Protein AF-A0A397HWD9-F1 (afdb_monomer)

InterPro domains:
  IPR007568 RTA-like protein [PTHR31465] (5-142)

Mean predicted aligned error: 12.7 Å

Sequence (260 aa):
MILTAQVPGSLYVYVPNKAAPIFFTIAFAASAIGHIWQCLRYKCIRMIGLHPFCAVLFTVGYAMQAYGAYGHYMYDSQNLLVYILSQVFIYICPPLLELANYHVLGRIFYYVPNLAPLPPGKVSAIFGSLMALVEALNAPGHAKHKHGIDLDPLHLPPGGTRGQHWYFYVFEASLMLLNSLLWNVFNPGRYLPRNHTVYLAADGTTEIEEEQVRDDQPVFVKAVYAAVNILTFGLCGLFARQKDEESHPLTQRNKYFRQT

Nearest PDB structures (foldseek):
  6pw5-assembly1_D  TM=3.951E-01  e=1.207E+00  Chlamydomonas reinhardtii
  4xto-assembly1_D  TM=2.418E-01  e=5.300E-01  Dokdonia eikasta

Secondary structure (DSSP, 8-state):
-------TTBSSSS---SHHHHHHHHHHHHHHHHHHHHHHHTT-HHHHTHHHHHHHHHHHHHHHHHHHHTT--B--HHHHHHHHHHHHHHHTHHHHHHHHHHHHHHHHHHH-GGG-SS-HHHHHHHHHHHHHHHHHHHGGGGT---S-----TT---TT--TT-HHHHHHHHHHHHHHHHHHHHHS-GGGTS-SSSSEEE-TTSS-EEE---------HHHHHHHHHHHHHTTTHHHHHHHHHHHHT-HHHHHHHHHT--

Radius of gyration: 23.77 Å; Cα contacts (8 Å, |Δi|>4): 231; chains: 1; bounding box: 65×48×65 Å

Solvent-accessible surface area (backbone atoms only — not comparable to full-atom values): 14762 Å² total; per-residue (Å²): 137,84,81,86,61,69,55,88,62,40,74,49,86,52,83,64,69,53,62,62,28,48,53,49,18,54,52,27,42,55,46,18,54,49,34,48,51,48,26,63,76,56,68,28,40,60,70,52,39,51,51,31,50,35,24,45,36,39,18,52,11,24,45,38,45,26,51,32,43,72,80,40,38,48,73,42,78,67,36,48,50,42,50,52,50,16,50,51,33,46,66,55,28,60,64,50,45,52,47,37,51,33,49,46,49,21,52,51,24,51,32,39,55,88,76,36,92,59,64,30,61,48,42,42,56,55,54,47,49,50,49,54,47,52,52,60,67,59,54,61,79,78,68,80,81,82,71,95,75,95,75,76,100,80,82,73,74,96,74,74,82,83,81,60,69,66,58,54,58,53,49,52,51,47,54,52,46,50,55,53,47,48,48,59,72,61,44,59,59,79,78,50,74,90,55,92,47,49,28,47,40,94,83,74,74,49,76,46,72,56,82,78,75,86,76,85,72,56,69,66,59,54,49,52,52,49,50,51,16,60,75,49,46,43,56,57,53,42,64,63,45,32,63,58,49,76,74,28,70,64,58,54,49,52,54,56,66,73,74,112

pLDDT: mean 72.69, std 16.24, range [30.41, 95.94]

Organism: Aspergillus thermomutatus (NCBI:txid41047)

Foldseek 3Di:
DDPQDQDPQFPDRGQQDLPLLVVLLVLLVVLLVLQVVCCVVLVVCLQQVLLSVLSVLSNQLSVLSNVCNPPLGGDDPVSVVSPVSSCVSLVVNVLSLVLSVQSLVLLVCLQEVVPRPDNSLCRSVVVSVVVVVVVVVVPCVVVPPPDDDDDDPPDDDPDPCPPCVVVVVSVVSVVSSVSSVVCSVVPCSVPGDPDSQWHADPVNPDIDGHDDDDDPDDPVVVVVQVVVCVVVSNVVVSNVCSVVSCVDVVVVVVVVVVVD

Structure (mmCIF, N/CA/C/O backbone):
data_AF-A0A397HWD9-F1
#
_entry.id   AF-A0A397HWD9-F1
#
loop_
_atom_site.group_PDB
_atom_site.id
_atom_site.type_symbol
_atom_site.label_atom_id
_atom_site.label_alt_id
_atom_site.label_comp_id
_atom_site.label_asym_id
_atom_site.label_entity_id
_atom_site.label_seq_id
_atom_site.pdbx_PDB_ins_code
_atom_site.Cartn_x
_atom_site.Cartn_y
_atom_site.Cartn_z
_atom_site.occupancy
_atom_site.B_iso_or_equiv
_atom_site.auth_seq_id
_atom_site.auth_comp_id
_atom_site.auth_asym_id
_atom_site.auth_atom_id
_atom_site.pdbx_PDB_model_num
ATOM 1 N N . MET A 1 1 ? 11.239 -18.739 -30.943 1.00 30.41 1 MET A N 1
ATOM 2 C CA . MET A 1 1 ? 12.646 -18.533 -30.541 1.00 30.41 1 MET A CA 1
ATOM 3 C C . MET A 1 1 ? 12.774 -17.098 -30.035 1.00 30.41 1 MET A C 1
ATOM 5 O O . MET A 1 1 ? 13.019 -16.201 -30.824 1.00 30.41 1 MET A O 1
ATOM 9 N N . ILE A 1 2 ? 12.466 -16.850 -28.757 1.00 36.38 2 ILE A N 1
ATOM 10 C CA . ILE A 1 2 ? 12.598 -15.514 -28.153 1.00 36.38 2 ILE A CA 1
ATOM 11 C C . ILE A 1 2 ? 14.001 -15.471 -27.552 1.00 36.38 2 ILE A C 1
ATOM 13 O O . ILE A 1 2 ? 14.237 -16.055 -26.498 1.00 36.38 2 ILE A O 1
ATOM 17 N N . LEU A 1 3 ? 14.947 -14.867 -28.271 1.00 41.41 3 LEU A N 1
ATOM 18 C CA . LEU A 1 3 ? 16.287 -14.609 -27.754 1.00 41.41 3 LEU A CA 1
ATOM 19 C C . LEU A 1 3 ? 16.176 -13.608 -26.597 1.00 41.41 3 LEU A C 1
ATOM 21 O O . LEU A 1 3 ? 16.036 -12.407 -26.811 1.00 41.41 3 LEU A O 1
ATOM 25 N N . THR A 1 4 ? 16.262 -14.101 -25.364 1.00 47.28 4 THR A N 1
ATOM 26 C CA . THR A 1 4 ? 16.585 -13.307 -24.173 1.00 47.28 4 THR A CA 1
ATOM 27 C C . THR A 1 4 ? 18.071 -12.945 -24.215 1.00 47.28 4 THR A C 1
ATOM 29 O O . THR A 1 4 ? 18.866 -13.428 -23.411 1.00 47.28 4 THR A O 1
ATOM 32 N N . ALA A 1 5 ? 18.475 -12.171 -25.220 1.00 51.12 5 ALA A N 1
ATOM 33 C CA . ALA A 1 5 ? 19.819 -11.624 -25.284 1.00 51.12 5 ALA A CA 1
ATOM 34 C C . ALA A 1 5 ? 19.875 -10.400 -24.364 1.00 51.12 5 ALA A C 1
ATOM 36 O O . ALA A 1 5 ? 19.092 -9.462 -24.520 1.00 51.12 5 ALA A O 1
ATOM 37 N N . GLN A 1 6 ? 20.785 -10.429 -23.391 1.00 55.84 6 GLN A N 1
ATOM 38 C CA . GLN A 1 6 ? 21.173 -9.247 -22.630 1.00 55.84 6 GLN A CA 1
ATOM 39 C C . GLN A 1 6 ? 21.590 -8.163 -23.628 1.00 55.84 6 GLN A C 1
ATOM 41 O O . GLN A 1 6 ? 22.463 -8.409 -24.459 1.00 55.84 6 GLN A O 1
ATOM 46 N N . VAL A 1 7 ? 20.965 -6.986 -23.570 1.00 60.47 7 VAL A N 1
ATOM 47 C CA . VAL A 1 7 ? 21.348 -5.863 -24.431 1.00 60.47 7 VAL A CA 1
ATOM 48 C C . VAL A 1 7 ? 22.468 -5.094 -23.723 1.00 60.47 7 VAL A C 1
ATOM 50 O O . VAL A 1 7 ? 22.218 -4.538 -22.649 1.00 60.47 7 VAL A O 1
ATOM 53 N N . PRO A 1 8 ? 23.705 -5.077 -24.258 1.00 57.97 8 PRO A N 1
ATOM 54 C CA . PRO A 1 8 ? 24.806 -4.345 -23.640 1.00 57.97 8 PRO A CA 1
ATOM 55 C C . PRO A 1 8 ? 24.440 -2.864 -23.487 1.00 57.97 8 PRO A C 1
ATOM 57 O O . PRO A 1 8 ? 23.973 -2.243 -24.437 1.00 57.97 8 PRO A O 1
ATOM 60 N N . GLY A 1 9 ? 24.623 -2.307 -22.287 1.00 61.81 9 GLY A N 1
ATOM 61 C CA . GLY A 1 9 ? 24.273 -0.914 -21.987 1.00 61.81 9 GLY A CA 1
ATOM 62 C C . GLY A 1 9 ? 22.811 -0.670 -21.596 1.00 61.81 9 GLY A C 1
ATOM 63 O O . GLY A 1 9 ? 22.441 0.486 -21.407 1.00 61.81 9 GLY A O 1
ATOM 64 N N . SER A 1 10 ? 21.979 -1.707 -21.438 1.00 64.94 10 SER A N 1
ATOM 65 C CA . SER A 1 10 ? 20.632 -1.538 -20.881 1.00 64.94 10 SER A CA 1
ATOM 66 C C . SER A 1 10 ? 20.629 -1.478 -19.349 1.00 64.94 10 SER A C 1
ATOM 68 O O . SER A 1 10 ? 21.342 -2.225 -18.685 1.00 64.94 10 SER A O 1
ATOM 70 N N . LEU A 1 11 ? 19.773 -0.617 -18.793 1.00 66.62 11 LEU A N 1
ATOM 71 C CA . LEU A 1 11 ? 19.444 -0.557 -17.364 1.00 66.62 11 LEU A CA 1
ATOM 72 C C . LEU A 1 11 ? 18.679 -1.799 -16.881 1.00 66.62 11 LEU A C 1
ATOM 74 O O . LEU A 1 11 ? 18.716 -2.125 -15.697 1.00 66.62 11 LEU A O 1
ATOM 78 N N . TYR A 1 12 ? 17.989 -2.494 -17.787 1.00 64.25 12 TYR A N 1
ATOM 79 C CA . TYR A 1 12 ? 17.231 -3.697 -17.477 1.00 64.25 12 TYR A CA 1
ATOM 80 C C . TYR A 1 12 ? 18.045 -4.939 -17.844 1.00 64.25 12 TYR A C 1
ATOM 82 O O . TYR A 1 12 ? 18.590 -5.051 -18.939 1.00 64.25 12 TYR A O 1
ATOM 90 N N . VAL A 1 13 ? 18.075 -5.913 -16.933 1.00 59.94 13 VAL A N 1
ATOM 91 C CA . VAL A 1 13 ? 18.756 -7.209 -17.127 1.00 59.94 13 VAL A CA 1
ATOM 92 C C . VAL A 1 13 ? 18.092 -8.044 -18.242 1.00 59.94 13 VAL A C 1
ATOM 94 O O . VAL A 1 13 ? 18.677 -8.980 -18.773 1.00 59.94 13 VAL A O 1
ATOM 97 N N . TYR A 1 14 ? 16.864 -7.703 -18.635 1.00 62.44 14 TYR A N 1
ATOM 98 C CA . TYR A 1 14 ? 16.083 -8.387 -19.663 1.00 62.44 14 TYR A CA 1
ATOM 99 C C . TYR A 1 14 ? 15.314 -7.377 -20.520 1.00 62.44 14 TYR A C 1
ATOM 101 O O . TYR A 1 14 ? 15.123 -6.232 -20.116 1.00 62.44 14 TYR A O 1
ATOM 109 N N . VAL A 1 15 ? 14.839 -7.810 -21.695 1.00 62.34 15 VAL A N 1
ATOM 110 C CA . VAL A 1 15 ? 14.013 -6.975 -22.583 1.00 62.34 15 VAL A CA 1
ATOM 111 C C . VAL A 1 15 ? 12.751 -6.527 -21.829 1.00 62.34 15 VAL A C 1
ATOM 113 O O . VAL A 1 15 ? 11.932 -7.384 -21.481 1.00 62.34 15 VAL A O 1
ATOM 116 N N . PRO A 1 16 ? 12.565 -5.220 -21.567 1.00 67.44 16 PRO A N 1
ATOM 117 C CA . PRO A 1 16 ? 11.454 -4.736 -20.755 1.00 67.44 16 PRO A CA 1
ATOM 118 C C . PRO A 1 16 ? 10.095 -5.109 -21.357 1.00 67.44 16 PRO A C 1
ATOM 120 O O . PRO A 1 16 ? 9.830 -4.855 -22.536 1.00 67.44 16 PRO A O 1
ATOM 123 N N . ASN A 1 17 ? 9.202 -5.676 -20.541 1.00 75.00 17 ASN A N 1
ATOM 124 C CA . ASN A 1 17 ? 7.812 -5.889 -20.938 1.00 75.00 17 ASN A CA 1
ATOM 125 C C . ASN A 1 17 ? 7.088 -4.536 -20.951 1.00 75.00 17 ASN A C 1
ATOM 127 O O . ASN A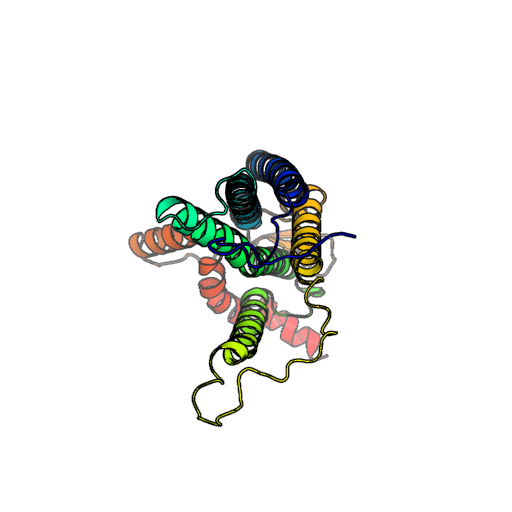 1 17 ? 6.952 -3.892 -19.916 1.00 75.00 17 ASN A O 1
ATOM 131 N N . LYS A 1 18 ? 6.606 -4.121 -22.124 1.00 80.31 18 LYS A N 1
ATOM 132 C CA . LYS A 1 18 ? 5.908 -2.840 -22.308 1.00 80.31 18 LYS A CA 1
ATOM 133 C C . LYS A 1 18 ? 4.457 -2.867 -21.813 1.00 80.31 18 LYS A C 1
ATOM 135 O O . LYS A 1 18 ? 3.944 -1.844 -21.380 1.00 80.31 18 LYS A O 1
ATOM 140 N N . ALA A 1 19 ? 3.797 -4.024 -21.869 1.00 85.12 19 ALA A N 1
ATOM 141 C CA . ALA A 1 19 ? 2.364 -4.154 -21.606 1.00 85.12 19 ALA A CA 1
ATOM 142 C C . ALA A 1 19 ? 2.033 -4.225 -20.107 1.00 85.12 19 ALA A C 1
ATOM 144 O O . ALA A 1 19 ? 1.095 -3.572 -19.654 1.00 85.12 19 ALA A O 1
ATOM 145 N N . ALA A 1 20 ? 2.813 -4.987 -19.334 1.00 85.50 20 ALA A N 1
ATOM 146 C CA . ALA A 1 20 ? 2.580 -5.169 -17.899 1.00 85.50 20 ALA A CA 1
ATOM 147 C C . ALA A 1 20 ? 2.546 -3.844 -17.101 1.00 85.50 20 ALA A C 1
ATOM 149 O O . ALA A 1 20 ? 1.548 -3.604 -16.418 1.00 85.50 20 ALA A O 1
ATOM 150 N N . PRO A 1 21 ? 3.550 -2.945 -17.195 1.00 86.88 21 PRO A N 1
ATOM 151 C CA . PRO A 1 21 ? 3.529 -1.697 -16.437 1.00 86.88 21 PRO A CA 1
ATOM 152 C C . PRO A 1 21 ? 2.395 -0.762 -16.877 1.00 86.88 21 PRO A C 1
ATOM 154 O O . PRO A 1 21 ? 1.817 -0.093 -16.027 1.00 86.88 21 PRO A O 1
ATOM 157 N N . ILE A 1 22 ? 1.992 -0.752 -18.156 1.00 89.94 22 ILE A N 1
ATOM 158 C CA . ILE A 1 22 ? 0.825 0.030 -18.604 1.00 89.94 22 ILE A CA 1
ATOM 159 C C . ILE A 1 22 ? -0.451 -0.469 -17.929 1.00 89.94 22 ILE A C 1
ATOM 161 O O . ILE A 1 22 ? -1.216 0.331 -17.389 1.00 89.94 22 ILE A O 1
ATOM 165 N N . PHE A 1 23 ? -0.673 -1.785 -17.944 1.00 93.81 23 PHE A N 1
ATOM 166 C CA . PHE A 1 23 ? -1.850 -2.385 -17.324 1.00 93.81 23 PHE A CA 1
ATOM 167 C C . PHE A 1 23 ? -1.941 -2.019 -15.837 1.00 93.81 23 PHE A C 1
ATOM 169 O O . PHE A 1 23 ? -2.968 -1.500 -15.395 1.00 93.81 23 PHE A O 1
ATOM 176 N N . PHE A 1 24 ? -0.853 -2.212 -15.082 1.00 92.56 24 PHE A N 1
ATOM 177 C CA . PHE A 1 24 ? -0.827 -1.877 -13.657 1.00 92.56 24 PHE A CA 1
ATOM 178 C C . PHE A 1 24 ? -0.960 -0.376 -13.403 1.00 92.56 24 PHE A C 1
ATOM 180 O O . PHE A 1 24 ? -1.669 0.007 -12.478 1.00 92.56 24 PHE A O 1
ATOM 187 N N . THR A 1 25 ? -0.377 0.477 -14.249 1.00 93.81 25 THR A N 1
ATOM 188 C CA . THR A 1 25 ? -0.550 1.936 -14.148 1.00 93.81 25 THR A CA 1
ATOM 189 C C . THR A 1 25 ? -2.026 2.317 -14.214 1.00 93.81 25 THR A C 1
ATOM 191 O O . THR A 1 25 ? -2.516 3.030 -13.344 1.00 93.81 25 THR A O 1
ATOM 194 N N . ILE A 1 26 ? -2.755 1.820 -15.218 1.00 95.88 26 ILE A N 1
ATOM 195 C CA . ILE A 1 26 ? -4.179 2.137 -15.401 1.00 95.88 26 ILE A CA 1
ATOM 196 C C . ILE A 1 26 ? -5.007 1.568 -14.242 1.00 95.88 26 ILE A C 1
ATOM 198 O O . ILE A 1 26 ? -5.875 2.257 -13.705 1.00 95.88 26 ILE A O 1
ATOM 202 N N . ALA A 1 27 ? -4.726 0.330 -13.831 1.00 95.12 27 ALA A N 1
ATOM 203 C CA . ALA A 1 27 ? -5.454 -0.331 -12.754 1.00 95.12 27 ALA A CA 1
ATOM 204 C C . ALA A 1 27 ? -5.264 0.375 -11.398 1.00 95.12 27 ALA A C 1
ATOM 206 O O . ALA A 1 27 ? -6.247 0.651 -10.703 1.00 95.12 27 ALA A O 1
ATOM 207 N N . PHE A 1 28 ? -4.027 0.733 -11.036 1.00 94.44 28 PHE A N 1
ATOM 208 C CA . PHE A 1 28 ? -3.750 1.485 -9.811 1.00 94.44 28 PHE A CA 1
ATOM 209 C C . PHE A 1 28 ? -4.260 2.926 -9.887 1.00 94.44 28 PHE A C 1
ATOM 211 O O . PHE A 1 28 ? -4.764 3.414 -8.879 1.00 94.44 28 PHE A O 1
ATOM 218 N N . ALA A 1 29 ? -4.242 3.572 -11.059 1.00 95.94 29 ALA A N 1
ATOM 219 C CA . ALA A 1 29 ? -4.825 4.902 -11.237 1.00 95.94 29 ALA A CA 1
ATOM 220 C C . ALA A 1 29 ? -6.339 4.888 -10.986 1.00 95.94 29 ALA A C 1
ATOM 222 O O . ALA A 1 29 ? -6.859 5.717 -10.238 1.00 95.94 29 ALA A O 1
ATOM 223 N N . ALA A 1 30 ? -7.049 3.912 -11.563 1.00 95.31 30 ALA A N 1
ATOM 224 C CA . ALA A 1 30 ? -8.479 3.734 -11.332 1.00 95.31 30 ALA A CA 1
ATOM 225 C C . ALA A 1 30 ? -8.776 3.457 -9.848 1.00 95.31 30 ALA A C 1
ATOM 227 O O . ALA A 1 30 ? -9.688 4.059 -9.274 1.00 95.31 30 ALA A O 1
ATOM 228 N N . SER A 1 31 ? -7.971 2.603 -9.204 1.00 94.06 31 SER A N 1
ATOM 229 C CA . SER A 1 31 ? -8.090 2.334 -7.767 1.00 94.06 31 SER A CA 1
ATOM 230 C C . SER A 1 31 ? -7.821 3.584 -6.920 1.00 94.06 31 SER A C 1
ATOM 232 O O . SER A 1 31 ? -8.577 3.870 -5.993 1.00 94.06 31 SER A O 1
ATOM 234 N N . ALA A 1 32 ? -6.802 4.380 -7.262 1.00 93.25 32 ALA A N 1
ATOM 235 C CA . ALA A 1 32 ? -6.458 5.617 -6.564 1.00 93.25 32 ALA A CA 1
ATOM 236 C C . ALA A 1 32 ? -7.600 6.635 -6.633 1.00 93.25 32 ALA A C 1
ATOM 238 O O . ALA A 1 32 ? -7.988 7.187 -5.604 1.00 93.25 32 ALA A O 1
ATOM 239 N N . ILE A 1 33 ? -8.187 6.839 -7.817 1.00 94.25 33 ILE A N 1
ATOM 240 C CA . ILE A 1 33 ? -9.344 7.728 -7.992 1.00 94.25 33 ILE A CA 1
ATOM 241 C C . ILE A 1 33 ? -10.521 7.241 -7.139 1.00 94.25 33 ILE A C 1
ATOM 243 O O . ILE A 1 33 ? -11.127 8.044 -6.426 1.00 94.25 33 ILE A O 1
ATOM 247 N N . GLY A 1 34 ? -10.811 5.936 -7.169 1.00 91.94 34 GLY A N 1
ATOM 248 C CA . GLY A 1 34 ? -11.857 5.323 -6.348 1.00 91.94 34 GLY A CA 1
ATOM 249 C C . GLY A 1 34 ? -11.641 5.577 -4.857 1.00 91.94 34 GLY A C 1
ATOM 250 O O . GLY A 1 34 ? -12.508 6.155 -4.202 1.00 91.94 34 GLY A O 1
ATOM 251 N N . HIS A 1 35 ? -10.454 5.253 -4.340 1.00 90.81 35 HIS A N 1
ATOM 252 C CA . HIS A 1 35 ? -10.093 5.472 -2.937 1.00 90.81 35 HIS A CA 1
ATOM 253 C C . HIS A 1 35 ? -10.147 6.940 -2.530 1.00 90.81 35 HIS A C 1
ATOM 255 O O . HIS A 1 35 ? -10.693 7.253 -1.474 1.00 90.81 35 HIS A O 1
ATOM 261 N N . ILE A 1 36 ? -9.620 7.855 -3.348 1.00 90.56 36 ILE A N 1
ATOM 262 C CA . ILE A 1 36 ? -9.657 9.296 -3.061 1.00 90.56 36 ILE A CA 1
ATOM 263 C C . ILE A 1 36 ? -11.109 9.770 -2.992 1.00 90.56 36 ILE A C 1
ATOM 265 O O . ILE A 1 36 ? -11.506 10.394 -2.006 1.00 90.56 36 ILE A O 1
ATOM 269 N N . TRP A 1 37 ? -11.925 9.432 -3.993 1.00 91.19 37 TRP A N 1
ATOM 270 C CA . TRP A 1 37 ? -13.338 9.805 -4.012 1.00 91.19 37 TRP A CA 1
ATOM 271 C C . TRP A 1 37 ? -14.080 9.264 -2.787 1.00 91.19 37 TRP A C 1
ATOM 273 O O . TRP A 1 37 ? -14.801 10.002 -2.113 1.00 91.19 37 TRP A O 1
ATOM 283 N N . GLN A 1 38 ? -13.847 8.002 -2.443 1.00 88.06 38 GLN A N 1
ATOM 284 C CA . GLN A 1 38 ? -14.424 7.366 -1.270 1.00 88.06 38 GLN A CA 1
ATOM 285 C C . GLN A 1 38 ? -13.973 8.013 0.046 1.00 88.06 38 GLN A C 1
ATOM 287 O O . GLN A 1 38 ? -14.805 8.293 0.912 1.00 88.06 38 GLN A O 1
ATOM 292 N N . CYS A 1 39 ? -12.682 8.312 0.188 1.00 86.38 39 CYS A N 1
ATOM 293 C CA . CYS A 1 39 ? -12.133 9.002 1.355 1.00 86.38 39 CYS A CA 1
ATOM 294 C C . CYS A 1 39 ? -12.802 10.357 1.578 1.00 86.38 39 CYS A C 1
ATOM 296 O O . CYS A 1 39 ? -13.104 10.723 2.719 1.00 86.38 39 CYS A O 1
ATOM 298 N N . LEU A 1 40 ? -13.045 11.091 0.491 1.00 87.19 40 LEU A N 1
ATOM 299 C CA . LEU A 1 40 ? -13.717 12.385 0.521 1.00 87.19 40 LEU A CA 1
ATOM 300 C C . LEU A 1 40 ? -15.216 12.230 0.817 1.00 87.19 40 LEU A C 1
ATOM 302 O O . LEU A 1 40 ? -15.749 12.934 1.677 1.00 87.19 40 LEU A O 1
ATOM 306 N N . ARG A 1 41 ? -15.892 11.270 0.172 1.00 86.62 41 ARG A N 1
ATOM 307 C CA . ARG A 1 41 ? -17.340 11.038 0.310 1.00 86.62 41 ARG A CA 1
ATOM 308 C C . ARG A 1 41 ? -17.743 10.560 1.704 1.00 86.62 41 ARG A C 1
ATOM 310 O O . ARG A 1 41 ? -18.767 11.020 2.217 1.00 86.62 41 ARG A O 1
ATOM 317 N N . TYR A 1 42 ? -16.958 9.658 2.294 1.00 81.88 42 TYR A N 1
ATOM 318 C CA . TYR A 1 42 ? -17.185 9.082 3.627 1.00 81.88 42 TYR A CA 1
ATOM 319 C C . TYR A 1 42 ? -16.398 9.803 4.735 1.00 81.88 42 TYR A C 1
ATOM 321 O O . TYR A 1 42 ? -16.512 9.453 5.906 1.00 81.88 42 TYR A O 1
ATOM 329 N N . LYS A 1 43 ? -15.609 10.835 4.392 1.00 81.94 43 LYS A N 1
ATOM 330 C CA . LYS A 1 43 ? -14.777 11.620 5.326 1.00 81.94 43 LYS A CA 1
ATOM 331 C C . LYS A 1 43 ? -13.847 10.750 6.197 1.00 81.94 43 LYS A C 1
ATOM 333 O O . LYS A 1 43 ? -13.521 11.120 7.333 1.00 81.94 43 LYS A O 1
ATOM 338 N N . CYS A 1 44 ? -13.398 9.619 5.650 1.00 78.31 44 CYS A N 1
ATOM 339 C CA . CYS A 1 44 ? -12.586 8.597 6.317 1.00 78.31 44 CYS A CA 1
ATOM 340 C C . CYS A 1 44 ? -11.077 8.708 6.014 1.00 78.31 44 CYS A C 1
ATOM 342 O O . CYS A 1 44 ? -10.324 7.782 6.305 1.00 78.31 44 CYS A O 1
ATOM 344 N N . ILE A 1 45 ? -10.613 9.858 5.502 1.00 76.56 45 ILE A N 1
ATOM 345 C CA . ILE A 1 45 ? -9.208 10.097 5.114 1.00 76.56 45 ILE A CA 1
ATOM 346 C C . ILE A 1 45 ? -8.192 9.815 6.233 1.00 76.56 45 ILE A C 1
ATOM 348 O O . ILE A 1 45 ? -7.087 9.372 5.957 1.00 76.56 45 ILE A O 1
ATOM 352 N N . ARG A 1 46 ? -8.562 10.018 7.505 1.00 73.12 46 ARG A N 1
ATOM 353 C CA . ARG A 1 46 ? -7.680 9.704 8.643 1.00 73.12 46 ARG A CA 1
ATOM 354 C C . ARG A 1 46 ? -7.521 8.208 8.904 1.00 73.12 46 ARG A C 1
ATOM 356 O O . ARG A 1 46 ? -6.537 7.834 9.511 1.00 73.12 46 ARG A O 1
ATOM 363 N N . MET A 1 47 ? -8.492 7.389 8.506 1.00 73.69 47 MET A N 1
ATOM 364 C CA . MET A 1 47 ? -8.482 5.949 8.768 1.00 73.69 47 MET A CA 1
ATOM 365 C C . MET A 1 47 ? -7.934 5.167 7.578 1.00 73.69 47 MET A C 1
ATOM 367 O O . MET A 1 47 ? -7.185 4.220 7.761 1.00 73.69 47 MET A O 1
ATOM 371 N N . ILE A 1 48 ? -8.311 5.549 6.356 1.00 84.75 48 ILE A N 1
ATOM 372 C CA . ILE A 1 48 ? -7.962 4.785 5.153 1.00 84.75 48 ILE A CA 1
ATOM 373 C C . ILE A 1 48 ? -7.027 5.549 4.210 1.00 84.75 48 ILE A C 1
ATOM 375 O O . ILE A 1 48 ? -6.673 5.023 3.165 1.00 84.75 48 ILE A O 1
ATOM 379 N N . GLY A 1 49 ? -6.587 6.765 4.563 1.00 83.44 49 GLY A N 1
ATOM 380 C CA . GLY A 1 49 ? -5.810 7.649 3.681 1.00 83.44 49 GLY A CA 1
ATOM 381 C C . GLY A 1 49 ? -4.449 7.111 3.232 1.00 83.44 49 GLY A C 1
ATOM 382 O O . GLY A 1 49 ? -3.940 7.551 2.203 1.00 83.44 49 GLY A O 1
ATOM 383 N N . LEU A 1 50 ? -3.895 6.113 3.925 1.00 86.56 50 LEU A N 1
ATOM 384 C CA . LEU A 1 50 ? -2.664 5.447 3.499 1.00 86.56 50 LEU A CA 1
ATOM 385 C C . LEU A 1 50 ? -2.874 4.575 2.242 1.00 86.56 50 LEU A C 1
ATOM 387 O O . LEU A 1 50 ? -1.963 4.451 1.427 1.00 86.56 50 LEU A O 1
ATOM 391 N N . HIS A 1 51 ? -4.084 4.047 2.018 1.00 89.88 51 HIS A N 1
ATOM 392 C CA . HIS A 1 51 ? -4.422 3.266 0.820 1.00 89.88 51 HIS A CA 1
ATOM 393 C C . HIS A 1 51 ? -4.394 4.087 -0.484 1.00 89.88 51 HIS A C 1
ATOM 395 O O . HIS A 1 51 ? -3.695 3.665 -1.410 1.00 89.88 51 HIS A O 1
ATOM 401 N N . PRO A 1 52 ? -5.079 5.249 -0.610 1.00 90.88 52 PRO A N 1
ATOM 402 C CA . PRO A 1 52 ? -4.953 6.090 -1.796 1.00 90.88 52 PRO A CA 1
ATOM 403 C C . PRO A 1 52 ? -3.533 6.626 -1.969 1.00 90.88 52 PRO A C 1
ATOM 405 O O . PRO A 1 52 ? -3.087 6.748 -3.104 1.00 90.88 52 PRO A O 1
ATOM 408 N N . PHE A 1 53 ? -2.802 6.897 -0.882 1.00 90.81 53 PHE A N 1
ATOM 409 C CA . PHE A 1 53 ? -1.396 7.291 -0.972 1.00 90.81 53 PHE A CA 1
ATOM 410 C C . PHE A 1 53 ? -0.543 6.200 -1.643 1.00 90.81 53 PHE A C 1
ATOM 412 O O . PHE A 1 53 ? 0.147 6.481 -2.622 1.00 90.81 53 PHE A O 1
ATOM 419 N N . CYS A 1 54 ? -0.664 4.943 -1.201 1.00 91.62 54 CYS A N 1
ATOM 420 C CA . CYS A 1 54 ? 0.021 3.811 -1.836 1.00 91.62 54 CYS A CA 1
ATOM 421 C C . CYS A 1 54 ? -0.426 3.602 -3.290 1.00 91.62 54 CYS A C 1
ATOM 423 O O . CYS A 1 54 ? 0.403 3.359 -4.162 1.00 91.62 54 CYS A O 1
ATOM 425 N N . ALA A 1 55 ? -1.724 3.730 -3.585 1.00 93.19 55 ALA A N 1
ATOM 426 C CA . ALA A 1 55 ? -2.235 3.583 -4.949 1.00 93.19 55 ALA A CA 1
ATOM 427 C C . ALA A 1 55 ? -1.673 4.658 -5.902 1.00 93.19 55 ALA A C 1
ATOM 429 O O . ALA A 1 55 ? -1.351 4.355 -7.054 1.00 93.19 55 ALA A O 1
ATOM 430 N N . VAL A 1 56 ? -1.493 5.897 -5.426 1.00 94.94 56 VAL A N 1
ATOM 431 C CA . VAL A 1 56 ? -0.830 6.967 -6.190 1.00 94.94 56 VAL A CA 1
ATOM 432 C C . VAL A 1 56 ? 0.647 6.644 -6.416 1.00 94.94 56 VAL A C 1
ATOM 434 O O . VAL A 1 56 ? 1.111 6.748 -7.550 1.00 94.94 56 VAL A O 1
ATOM 437 N N . LEU A 1 57 ? 1.376 6.204 -5.385 1.00 94.19 57 LEU A N 1
ATOM 438 C CA . LEU A 1 57 ? 2.785 5.820 -5.527 1.00 94.19 57 LEU A CA 1
ATOM 439 C C . LEU A 1 57 ? 2.974 4.663 -6.517 1.00 94.19 57 LEU A C 1
ATOM 441 O O . LEU A 1 57 ? 3.827 4.765 -7.397 1.00 94.19 57 LEU A O 1
ATOM 445 N N . PHE A 1 58 ? 2.140 3.620 -6.455 1.00 94.00 58 PHE A N 1
ATOM 446 C CA . PHE A 1 58 ? 2.155 2.545 -7.451 1.00 94.00 58 PHE A CA 1
ATOM 447 C C . PHE A 1 58 ? 1.861 3.063 -8.860 1.00 94.00 58 PHE A C 1
ATOM 449 O O . PHE A 1 58 ? 2.546 2.681 -9.806 1.00 94.00 58 PHE A O 1
ATOM 456 N N . THR A 1 59 ? 0.883 3.961 -9.013 1.00 95.50 59 THR A N 1
ATOM 457 C CA . THR A 1 59 ? 0.560 4.566 -10.314 1.00 95.50 59 THR A CA 1
ATOM 458 C C . THR A 1 59 ? 1.769 5.299 -10.895 1.00 95.50 59 THR A C 1
ATOM 460 O O . THR A 1 59 ? 2.122 5.080 -12.051 1.00 95.50 59 THR A O 1
ATOM 463 N N . VAL A 1 60 ? 2.433 6.137 -10.093 1.00 95.81 60 VAL A N 1
ATOM 464 C CA . VAL A 1 60 ? 3.629 6.881 -10.517 1.00 95.81 60 VAL A CA 1
ATOM 465 C C . VAL A 1 60 ? 4.785 5.924 -10.814 1.00 95.81 60 VAL A C 1
ATOM 467 O O . VAL A 1 60 ? 5.419 6.041 -11.861 1.00 95.81 60 VAL A O 1
ATOM 470 N N . GLY A 1 61 ? 5.027 4.942 -9.945 1.00 93.56 61 GLY A N 1
ATOM 471 C CA . GLY A 1 61 ? 6.080 3.943 -10.117 1.00 93.56 61 GLY A CA 1
ATOM 472 C C . GLY A 1 61 ? 5.932 3.149 -11.416 1.00 93.56 61 GLY A C 1
ATOM 473 O O . GLY A 1 61 ? 6.871 3.097 -12.213 1.00 93.56 61 GLY A O 1
ATOM 474 N N . TYR A 1 62 ? 4.742 2.604 -11.688 1.00 92.12 62 TYR A N 1
ATOM 475 C CA . TYR A 1 62 ? 4.483 1.867 -12.928 1.00 92.12 62 TYR A CA 1
ATOM 476 C C . TYR A 1 62 ? 4.447 2.766 -14.168 1.00 92.12 62 TYR A C 1
ATOM 478 O O . TYR A 1 62 ? 4.888 2.324 -15.230 1.00 92.12 62 TYR A O 1
ATOM 486 N N . ALA A 1 63 ? 4.016 4.028 -14.054 1.00 94.00 63 ALA A N 1
ATOM 487 C CA . ALA A 1 63 ? 4.076 4.979 -15.164 1.00 94.00 63 ALA A CA 1
ATOM 488 C C . ALA A 1 63 ? 5.530 5.277 -15.567 1.00 94.00 63 ALA A C 1
ATOM 490 O O . ALA A 1 63 ? 5.873 5.261 -16.751 1.00 94.00 63 ALA A O 1
ATOM 491 N N . MET A 1 64 ? 6.406 5.484 -14.581 1.00 91.44 64 MET A N 1
ATOM 492 C CA . MET A 1 64 ? 7.842 5.671 -14.802 1.00 91.44 64 MET A CA 1
ATOM 493 C C . MET A 1 64 ? 8.502 4.401 -15.351 1.00 91.44 64 MET A C 1
ATOM 495 O O . MET A 1 64 ? 9.357 4.475 -16.236 1.00 91.44 64 MET A O 1
ATOM 499 N N . GLN A 1 65 ? 8.068 3.227 -14.888 1.00 88.88 65 GLN A N 1
ATOM 500 C CA . GLN A 1 65 ? 8.542 1.951 -15.419 1.00 88.88 65 GLN A CA 1
ATOM 501 C C . GLN A 1 65 ? 8.095 1.728 -16.873 1.00 88.88 65 GLN A C 1
ATOM 503 O O . GLN A 1 65 ? 8.888 1.266 -17.696 1.00 88.88 65 GLN A O 1
ATOM 508 N N . ALA A 1 66 ? 6.862 2.112 -17.220 1.00 89.25 66 ALA A N 1
ATOM 509 C CA . ALA A 1 66 ? 6.388 2.114 -18.599 1.00 89.25 66 ALA A CA 1
ATOM 510 C C . ALA A 1 66 ? 7.243 3.060 -19.454 1.00 89.25 66 ALA A C 1
ATOM 512 O O . ALA A 1 66 ? 7.767 2.628 -20.476 1.00 89.25 66 ALA A O 1
ATOM 513 N N . TYR A 1 67 ? 7.485 4.296 -19.010 1.00 89.06 67 TYR A N 1
ATOM 514 C CA . TYR A 1 67 ? 8.364 5.238 -19.715 1.00 89.06 67 TYR A CA 1
ATOM 515 C C . TYR A 1 67 ? 9.752 4.638 -20.008 1.00 89.06 67 TYR A C 1
ATOM 517 O O . TYR A 1 67 ? 10.206 4.662 -21.153 1.00 89.06 67 TYR A O 1
ATOM 525 N N . GLY A 1 68 ? 10.377 3.995 -19.014 1.00 84.81 68 GLY A N 1
ATOM 526 C CA . GLY A 1 68 ? 11.650 3.285 -19.185 1.00 84.81 68 GLY A CA 1
ATOM 527 C C . GLY A 1 68 ? 11.607 2.186 -20.257 1.00 84.81 68 GLY A C 1
ATOM 528 O O . GLY A 1 68 ? 12.558 2.017 -21.018 1.00 84.81 68 GLY A O 1
ATOM 529 N N . ALA A 1 69 ? 10.489 1.466 -20.375 1.00 83.06 69 ALA A N 1
ATOM 530 C CA . ALA A 1 69 ? 10.312 0.400 -21.363 1.00 83.06 69 ALA A CA 1
ATOM 531 C C . ALA A 1 69 ? 10.113 0.911 -22.811 1.00 83.06 69 ALA A C 1
ATOM 533 O O . ALA A 1 69 ? 10.387 0.177 -23.769 1.00 83.06 69 ALA A O 1
ATOM 534 N N . TYR A 1 70 ? 9.673 2.161 -23.005 1.00 82.38 70 TYR A N 1
ATOM 535 C CA . TYR A 1 70 ? 9.408 2.776 -24.318 1.00 82.38 70 TYR A CA 1
ATOM 536 C C . TYR A 1 70 ? 10.611 3.554 -24.878 1.00 82.38 70 TYR A C 1
ATOM 538 O O . TYR A 1 70 ? 10.487 4.686 -25.325 1.00 82.38 70 TYR A O 1
ATOM 546 N N . GLY A 1 71 ? 11.789 2.926 -24.905 1.00 73.81 71 GLY A N 1
ATOM 547 C CA . GLY A 1 71 ? 12.982 3.502 -25.549 1.00 73.81 71 GLY A CA 1
ATOM 548 C C . GLY A 1 71 ? 13.983 4.162 -24.599 1.00 73.81 71 GLY A C 1
ATOM 549 O O . GLY A 1 71 ? 15.112 4.410 -25.005 1.00 73.81 71 GLY A O 1
ATOM 550 N N . HIS A 1 72 ? 13.625 4.336 -23.326 1.00 78.62 72 HIS A N 1
ATOM 551 C CA . HIS A 1 72 ? 14.470 4.925 -22.277 1.00 78.62 72 HIS A CA 1
ATOM 552 C C . HIS A 1 72 ? 15.152 3.862 -21.397 1.00 78.62 72 HIS A C 1
ATOM 554 O O . HIS A 1 72 ? 15.338 4.041 -20.196 1.00 78.62 72 HIS A O 1
ATOM 560 N N . TYR A 1 73 ? 15.501 2.719 -21.994 1.00 76.19 73 TYR A N 1
ATOM 561 C CA . TYR A 1 73 ? 16.090 1.569 -21.297 1.00 76.19 73 TYR A CA 1
ATOM 562 C C . TYR A 1 73 ? 17.617 1.502 -21.421 1.00 76.19 73 TYR A C 1
ATOM 564 O O . TYR A 1 73 ? 18.224 0.614 -20.823 1.00 76.19 73 TYR A O 1
ATOM 572 N N . MET A 1 74 ? 18.229 2.400 -22.201 1.00 76.25 74 MET A N 1
ATOM 573 C CA . MET A 1 74 ? 19.683 2.528 -22.331 1.00 76.25 74 MET A CA 1
ATOM 574 C C . MET A 1 74 ? 20.262 3.386 -21.212 1.00 76.25 74 MET A C 1
ATOM 576 O O . MET A 1 74 ? 19.613 4.325 -20.744 1.00 76.25 74 MET A O 1
ATOM 580 N N . TYR A 1 75 ? 21.487 3.053 -20.807 1.00 77.44 75 TYR A N 1
ATOM 581 C CA . TYR A 1 75 ? 22.215 3.745 -19.757 1.00 77.44 75 TYR A CA 1
ATOM 582 C C . TYR A 1 75 ? 22.444 5.207 -20.140 1.00 77.44 75 TYR A C 1
ATOM 584 O O . TYR A 1 75 ? 23.213 5.530 -21.042 1.00 77.44 75 TYR A O 1
ATOM 592 N N . ASP A 1 76 ? 21.754 6.076 -19.419 1.00 85.12 76 ASP A N 1
ATOM 593 C CA . ASP A 1 76 ? 21.900 7.521 -19.435 1.00 85.12 76 ASP A CA 1
ATOM 594 C C . ASP A 1 76 ? 21.572 8.024 -18.026 1.00 85.12 76 ASP A C 1
ATOM 596 O O . ASP A 1 76 ? 20.781 7.398 -17.313 1.00 85.12 76 ASP A O 1
ATOM 600 N N . SER A 1 77 ? 22.164 9.141 -17.610 1.00 84.75 77 SER A N 1
ATOM 601 C CA . SER A 1 77 ? 21.988 9.680 -16.257 1.00 84.75 77 SER A CA 1
ATOM 602 C C . SER A 1 77 ? 20.516 9.959 -15.929 1.00 84.75 77 SER A C 1
ATOM 604 O O . SER A 1 77 ? 20.078 9.705 -14.804 1.00 84.75 77 SER A O 1
ATOM 606 N N . GLN A 1 78 ? 19.729 10.434 -16.902 1.00 87.25 78 GLN A N 1
ATOM 607 C CA . GLN A 1 78 ? 18.302 10.698 -16.699 1.00 87.25 78 GLN A CA 1
ATOM 608 C C . GLN A 1 78 ? 17.494 9.398 -16.659 1.00 87.25 78 GLN A C 1
ATOM 610 O O . GLN A 1 78 ? 16.664 9.212 -15.767 1.00 87.25 78 GLN A O 1
ATOM 615 N N . ASN A 1 79 ? 17.770 8.468 -17.575 1.00 84.50 79 ASN A N 1
ATOM 616 C CA . ASN A 1 79 ? 17.096 7.167 -17.617 1.00 84.50 79 ASN A CA 1
ATOM 617 C C . ASN A 1 79 ? 17.377 6.338 -16.351 1.00 84.50 79 ASN A C 1
ATOM 619 O O . ASN A 1 79 ? 16.477 5.675 -15.834 1.00 84.50 79 ASN A O 1
ATOM 623 N N . LEU A 1 80 ? 18.601 6.415 -15.815 1.00 84.19 80 LEU A N 1
ATOM 624 C CA . LEU A 1 80 ? 18.989 5.780 -14.556 1.00 84.19 80 LEU A CA 1
ATOM 625 C C . LEU A 1 80 ? 18.191 6.354 -13.384 1.00 84.19 80 LEU A C 1
ATOM 627 O O . LEU A 1 80 ? 17.674 5.591 -12.570 1.00 84.19 80 LEU A O 1
ATOM 631 N N . LEU A 1 81 ? 18.050 7.681 -13.310 1.00 87.31 81 LEU A N 1
ATOM 632 C CA . LEU A 1 81 ? 17.249 8.323 -12.270 1.00 87.31 81 LEU A CA 1
ATOM 633 C C . LEU A 1 81 ? 15.784 7.869 -12.339 1.00 87.31 81 LEU A C 1
ATOM 635 O O . LEU A 1 81 ? 15.215 7.490 -11.317 1.00 87.31 81 LEU A O 1
ATOM 639 N N . VAL A 1 82 ? 15.186 7.853 -13.534 1.00 88.31 82 VAL A N 1
ATOM 640 C CA . VAL A 1 82 ? 13.802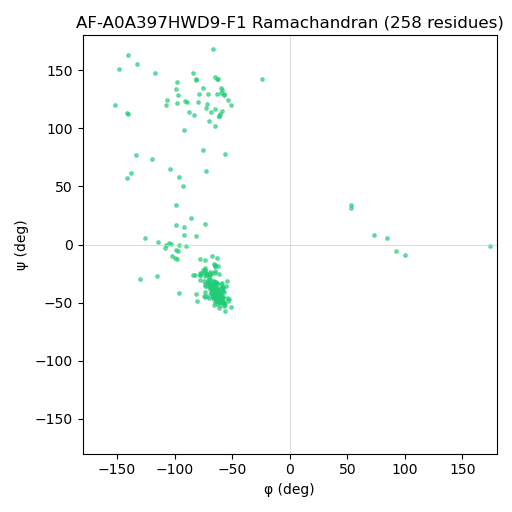 7.387 -13.731 1.00 88.31 82 VAL A CA 1
ATOM 641 C C . VAL A 1 82 ? 13.650 5.917 -13.336 1.00 88.31 82 VAL A C 1
ATOM 643 O O . VAL A 1 82 ? 12.680 5.560 -12.666 1.00 88.31 82 VAL A O 1
ATOM 646 N N . TYR A 1 83 ? 14.623 5.073 -13.686 1.00 85.94 83 TYR A N 1
ATOM 647 C CA . TYR A 1 83 ? 14.646 3.673 -13.275 1.00 85.94 83 TYR A CA 1
ATOM 648 C C . TYR A 1 83 ? 14.700 3.533 -11.749 1.00 85.94 83 TYR A C 1
ATOM 650 O O . TYR A 1 83 ? 13.829 2.879 -11.177 1.00 85.94 83 TYR A O 1
ATOM 658 N N . ILE A 1 84 ? 15.648 4.195 -11.076 1.00 87.31 84 ILE A N 1
ATOM 659 C CA . ILE A 1 84 ? 15.784 4.148 -9.611 1.00 87.31 84 ILE A CA 1
ATOM 660 C C . ILE A 1 84 ? 14.492 4.617 -8.937 1.00 87.31 84 ILE A C 1
ATOM 662 O O . ILE A 1 84 ? 13.972 3.919 -8.069 1.00 87.31 84 ILE A O 1
ATOM 666 N N . LEU A 1 85 ? 13.936 5.752 -9.363 1.00 90.19 85 LEU A N 1
ATOM 667 C CA . LEU A 1 85 ? 12.694 6.286 -8.801 1.00 90.19 85 LEU A CA 1
ATOM 668 C C . LEU A 1 85 ? 11.505 5.338 -9.017 1.00 90.19 85 LEU A C 1
ATOM 670 O O . LEU A 1 85 ? 10.728 5.129 -8.087 1.00 90.19 85 LEU A O 1
ATOM 674 N N . SER A 1 86 ? 11.395 4.708 -10.194 1.00 91.44 86 SER A N 1
ATOM 675 C CA . SER A 1 86 ? 10.354 3.704 -10.454 1.00 91.44 86 SER A CA 1
ATOM 676 C C . SER A 1 86 ? 10.447 2.523 -9.483 1.00 91.44 86 SER A C 1
ATOM 678 O O . SER A 1 86 ? 9.436 2.125 -8.908 1.00 91.44 86 SER A O 1
ATOM 680 N N . GLN A 1 87 ? 11.659 2.007 -9.239 1.00 88.88 87 GLN A N 1
ATOM 681 C CA . GLN A 1 87 ? 11.876 0.900 -8.310 1.00 88.88 87 GLN A CA 1
ATOM 682 C C . GLN A 1 87 ? 11.552 1.325 -6.878 1.00 88.88 87 GLN A C 1
ATOM 684 O O . GLN A 1 87 ? 10.821 0.623 -6.191 1.00 88.88 87 GLN A O 1
ATOM 689 N N . VAL A 1 88 ? 12.024 2.495 -6.438 1.00 90.44 88 VAL A N 1
ATOM 690 C CA . VAL A 1 88 ? 11.759 3.006 -5.084 1.00 90.44 88 VAL A CA 1
ATOM 691 C C . VAL A 1 88 ? 10.260 3.163 -4.834 1.00 90.44 88 VAL A C 1
ATOM 693 O O . VAL A 1 88 ? 9.768 2.709 -3.802 1.00 90.44 88 VAL A O 1
ATOM 696 N N . PHE A 1 89 ? 9.515 3.754 -5.773 1.00 91.50 89 PHE A N 1
ATOM 697 C CA . PHE A 1 89 ? 8.070 3.921 -5.616 1.00 91.50 89 PHE A CA 1
ATOM 698 C C . PHE A 1 89 ? 7.308 2.596 -5.615 1.00 91.50 89 PHE A C 1
ATOM 700 O O . PHE A 1 89 ? 6.332 2.478 -4.882 1.00 91.50 89 PHE A O 1
ATOM 707 N N . ILE A 1 90 ? 7.746 1.594 -6.379 1.00 89.38 90 ILE A N 1
ATOM 708 C CA . ILE A 1 90 ? 7.107 0.272 -6.377 1.00 89.38 90 ILE A CA 1
ATOM 709 C C . ILE A 1 90 ? 7.449 -0.495 -5.091 1.00 89.38 90 ILE A C 1
ATOM 711 O O . ILE A 1 90 ? 6.545 -1.033 -4.462 1.00 89.38 90 ILE A O 1
ATOM 715 N N . TYR A 1 91 ? 8.712 -0.498 -4.653 1.00 86.50 91 TYR A N 1
ATOM 716 C CA . TYR A 1 91 ? 9.169 -1.281 -3.497 1.00 86.50 91 TYR A CA 1
ATOM 717 C C . TYR A 1 91 ? 8.781 -0.700 -2.133 1.00 86.50 91 TYR A C 1
ATOM 719 O O . TYR A 1 91 ? 8.678 -1.453 -1.170 1.00 86.50 91 TYR A O 1
ATOM 727 N N . ILE A 1 92 ? 8.539 0.611 -2.015 1.00 85.88 92 ILE A N 1
ATOM 728 C CA . ILE A 1 92 ? 8.072 1.201 -0.747 1.00 85.88 92 ILE A CA 1
ATOM 729 C C . ILE A 1 92 ? 6.598 0.873 -0.457 1.00 85.88 92 ILE A C 1
ATOM 731 O O . ILE A 1 92 ? 6.152 0.935 0.686 1.00 85.88 92 ILE A O 1
ATOM 735 N N . CYS A 1 93 ? 5.814 0.543 -1.484 1.00 88.88 93 CYS A N 1
ATOM 736 C CA . CYS A 1 93 ? 4.374 0.376 -1.340 1.00 88.88 93 CYS A CA 1
ATOM 737 C C . CYS A 1 93 ? 3.936 -0.905 -0.608 1.00 88.88 93 CYS A C 1
ATOM 739 O O . CYS A 1 93 ? 3.009 -0.785 0.191 1.00 88.88 93 CYS A O 1
ATOM 741 N N . PRO A 1 94 ? 4.535 -2.097 -0.819 1.00 87.25 94 PRO A N 1
ATOM 742 C CA . PRO A 1 94 ? 4.172 -3.307 -0.082 1.00 87.25 94 PRO A CA 1
ATOM 743 C C . PRO A 1 94 ? 4.154 -3.133 1.447 1.00 87.25 94 PRO A C 1
ATOM 745 O O . PRO A 1 94 ? 3.084 -3.340 2.029 1.00 87.25 94 PRO A O 1
ATOM 748 N N . PRO A 1 95 ? 5.229 -2.653 2.113 1.00 83.81 95 PRO A N 1
ATOM 749 C CA . PRO A 1 95 ? 5.198 -2.476 3.566 1.00 83.81 95 PRO A CA 1
ATOM 750 C C . PRO A 1 95 ? 4.196 -1.402 4.007 1.00 83.81 95 PRO A C 1
ATOM 752 O O . PRO A 1 95 ? 3.545 -1.544 5.042 1.00 83.81 95 PRO A O 1
ATOM 755 N N . LEU A 1 96 ? 4.015 -0.334 3.221 1.00 85.50 96 LEU A N 1
ATOM 756 C CA . LEU A 1 96 ? 3.043 0.716 3.540 1.00 85.50 96 LEU A CA 1
ATOM 757 C C . LEU A 1 96 ? 1.592 0.233 3.424 1.00 85.50 96 LEU A C 1
ATOM 759 O O . LEU A 1 96 ? 0.764 0.569 4.271 1.00 85.50 96 LEU A O 1
ATOM 763 N N . LEU A 1 97 ? 1.269 -0.548 2.392 1.00 88.06 97 LEU A N 1
ATOM 764 C CA . LEU A 1 97 ? -0.079 -1.065 2.167 1.00 88.06 97 LEU A CA 1
ATOM 765 C C . LEU A 1 97 ? -0.434 -2.148 3.195 1.00 88.06 97 LEU A C 1
ATOM 767 O O . LEU A 1 97 ? -1.572 -2.215 3.661 1.00 88.06 97 LEU A O 1
ATOM 771 N N . GLU A 1 98 ? 0.544 -2.955 3.592 1.00 86.69 98 GLU A N 1
ATOM 772 C CA . GLU A 1 98 ? 0.405 -3.909 4.687 1.00 86.69 98 GLU A CA 1
ATOM 773 C C . GLU A 1 98 ? 0.180 -3.196 6.033 1.00 86.69 98 GLU A C 1
ATOM 775 O O . GLU A 1 98 ? -0.758 -3.516 6.768 1.00 86.69 98 GLU A O 1
ATOM 780 N N . LEU A 1 99 ? 0.960 -2.152 6.322 1.00 83.62 99 LEU A N 1
ATOM 781 C CA . LEU A 1 99 ? 0.757 -1.314 7.503 1.00 83.62 99 LEU A CA 1
ATOM 782 C C . LEU A 1 99 ? -0.632 -0.652 7.510 1.00 83.62 99 LEU A C 1
ATOM 784 O O . LEU A 1 99 ? -1.269 -0.562 8.564 1.00 83.62 99 LEU A O 1
ATOM 788 N N . ALA A 1 100 ? -1.130 -0.237 6.341 1.00 86.69 100 ALA A N 1
ATOM 789 C CA . ALA A 1 100 ? -2.484 0.289 6.180 1.00 86.69 100 ALA A CA 1
ATOM 790 C C . ALA A 1 100 ? -3.550 -0.761 6.544 1.00 86.69 100 ALA A C 1
ATOM 792 O O . ALA A 1 100 ? -4.478 -0.461 7.300 1.00 86.69 100 ALA A O 1
ATOM 793 N N . ASN A 1 101 ? -3.372 -2.012 6.101 1.00 89.19 101 ASN A N 1
ATOM 794 C CA . ASN A 1 101 ? -4.258 -3.121 6.463 1.00 89.19 101 ASN A CA 1
ATOM 795 C C . ASN A 1 101 ? -4.296 -3.336 7.985 1.00 89.19 101 ASN A C 1
ATOM 797 O O . ASN A 1 101 ? -5.375 -3.475 8.566 1.00 89.19 101 ASN A O 1
ATOM 801 N N . TYR A 1 102 ? -3.140 -3.316 8.656 1.00 85.69 102 TYR A N 1
ATOM 802 C CA . TYR A 1 102 ? -3.082 -3.472 10.113 1.00 85.69 102 TYR A CA 1
ATOM 803 C C . TYR A 1 102 ? -3.673 -2.287 10.868 1.00 85.69 102 TYR A C 1
ATOM 805 O O . TYR A 1 102 ? -4.216 -2.468 11.959 1.00 85.69 102 TYR A O 1
ATOM 813 N N . HIS A 1 103 ? -3.592 -1.083 10.305 1.00 83.06 103 HIS A N 1
ATOM 814 C CA . HIS A 1 103 ? -4.244 0.094 10.869 1.00 83.06 103 HIS A CA 1
ATOM 815 C C . HIS A 1 103 ? -5.772 -0.069 10.874 1.00 83.06 103 HIS A C 1
ATOM 817 O O . HIS A 1 103 ? -6.418 0.131 11.906 1.00 83.06 103 HIS A O 1
ATOM 823 N N . VAL A 1 104 ? -6.351 -0.506 9.750 1.00 85.19 104 VAL A N 1
ATOM 824 C CA . VAL A 1 104 ? -7.791 -0.794 9.651 1.00 85.19 104 VAL A CA 1
ATOM 825 C C . VAL A 1 104 ? -8.182 -1.952 10.575 1.00 85.19 104 VAL A C 1
ATOM 827 O O . VAL A 1 104 ? -9.179 -1.852 11.291 1.00 85.19 104 VAL A O 1
ATOM 830 N N . LEU A 1 105 ? -7.376 -3.015 10.636 1.00 85.75 105 LEU A N 1
ATOM 831 C CA . LEU A 1 105 ? -7.625 -4.155 11.522 1.00 85.75 105 LEU A CA 1
ATOM 832 C C . LEU A 1 105 ? -7.626 -3.758 13.007 1.00 85.75 105 LEU A C 1
ATOM 834 O O . LEU A 1 105 ? -8.518 -4.166 13.750 1.00 85.75 105 LEU A O 1
ATOM 838 N N . GLY A 1 106 ? -6.682 -2.914 13.436 1.00 80.12 106 GLY A N 1
ATOM 839 C CA . GLY A 1 106 ? -6.651 -2.384 14.801 1.00 80.12 106 GLY A CA 1
ATOM 840 C C . GLY A 1 106 ? -7.930 -1.618 15.158 1.00 80.12 106 GLY A C 1
ATOM 841 O O . GLY A 1 106 ? -8.469 -1.783 16.252 1.00 80.12 106 GLY A O 1
ATOM 842 N N . ARG A 1 107 ? -8.487 -0.846 14.212 1.00 80.19 107 ARG A N 1
ATOM 843 C CA . ARG A 1 107 ? -9.778 -0.154 14.394 1.00 80.19 107 ARG A CA 1
ATOM 844 C C . ARG A 1 107 ? -10.949 -1.128 14.528 1.00 80.19 107 ARG A C 1
ATOM 846 O O . ARG A 1 107 ? -11.834 -0.879 15.342 1.00 80.19 107 ARG A O 1
ATOM 853 N N . ILE A 1 108 ? -10.945 -2.226 13.773 1.00 84.50 108 ILE A N 1
ATOM 854 C CA . ILE A 1 108 ? -11.974 -3.274 13.868 1.00 84.50 108 ILE A CA 1
ATOM 855 C C . ILE A 1 108 ? -11.949 -3.931 15.248 1.00 84.50 108 ILE A C 1
ATOM 857 O O . ILE A 1 108 ? -12.996 -4.056 15.879 1.00 84.50 108 ILE A O 1
ATOM 861 N N . PHE A 1 109 ? -10.768 -4.292 15.753 1.00 83.12 109 PHE A N 1
ATOM 862 C CA . PHE A 1 109 ? -10.651 -4.881 17.092 1.00 83.12 109 PHE A CA 1
ATOM 863 C C . PHE A 1 109 ? -11.030 -3.899 18.196 1.00 83.12 109 PHE A C 1
ATOM 865 O O . PHE A 1 109 ? -11.596 -4.315 19.203 1.00 83.12 109 PHE A O 1
ATOM 872 N N . TYR A 1 110 ? -10.772 -2.605 17.998 1.00 76.19 110 TYR A N 1
ATOM 873 C CA . TYR A 1 110 ? -11.222 -1.581 18.935 1.00 76.19 110 TYR A CA 1
ATOM 874 C C . TYR A 1 110 ? -12.753 -1.455 18.952 1.00 76.19 110 TYR A C 1
ATOM 876 O O . TYR A 1 110 ? -13.348 -1.311 20.015 1.00 76.19 110 TYR A O 1
ATOM 884 N N . TYR A 1 111 ? -13.402 -1.534 17.787 1.00 78.00 111 TYR A N 1
ATOM 885 C CA . TYR A 1 111 ? -14.861 -1.471 17.697 1.00 78.00 111 TYR A CA 1
ATOM 886 C C . TYR A 1 111 ? -15.538 -2.722 18.278 1.00 78.00 111 TYR A C 1
ATOM 888 O O . TYR A 1 111 ? -16.568 -2.597 18.934 1.00 78.00 111 TYR A O 1
ATOM 896 N N . VAL A 1 112 ? -14.950 -3.913 18.099 1.00 82.50 112 VAL A N 1
ATOM 897 C CA . VAL A 1 112 ? -15.489 -5.191 18.608 1.00 82.50 112 VAL A CA 1
ATOM 898 C C . VAL A 1 112 ? -14.502 -5.861 19.578 1.00 82.50 112 VAL A C 1
ATOM 900 O O . VAL A 1 112 ? -13.890 -6.883 19.248 1.00 82.50 112 VAL A O 1
ATOM 903 N N . PRO A 1 113 ? -14.349 -5.338 20.808 1.00 73.69 113 PRO A N 1
ATOM 904 C CA . PRO A 1 113 ? -13.341 -5.829 21.748 1.00 73.69 113 PRO A CA 1
ATOM 905 C C . PRO A 1 113 ? -13.639 -7.242 22.271 1.00 73.69 113 PRO A C 1
ATOM 907 O O . PRO A 1 113 ? -12.719 -7.967 22.642 1.00 73.69 113 PRO A O 1
ATOM 910 N N . ASN A 1 114 ? -14.909 -7.660 22.290 1.00 74.44 114 ASN A N 1
ATOM 911 C CA . ASN A 1 114 ? -15.330 -8.947 22.863 1.00 74.44 114 ASN A CA 1
ATOM 912 C C . ASN A 1 114 ? -14.885 -10.156 22.023 1.00 74.44 114 ASN A C 1
ATOM 914 O O . ASN A 1 114 ? -14.711 -11.246 22.559 1.00 74.44 114 ASN A O 1
ATOM 918 N N . LEU A 1 115 ? -14.676 -9.960 20.717 1.00 76.62 115 LEU A N 1
ATOM 919 C CA . LEU A 1 115 ? -14.240 -11.005 19.782 1.00 76.62 115 LEU A CA 1
ATOM 920 C C . LEU A 1 115 ? -12.779 -10.832 19.344 1.00 76.62 115 LEU A C 1
ATOM 922 O O . LEU A 1 115 ? -12.271 -11.631 18.559 1.00 76.62 115 LEU A O 1
ATOM 926 N N . ALA A 1 116 ? -12.092 -9.796 19.833 1.00 78.06 116 ALA A N 1
ATOM 927 C CA . ALA A 1 116 ? -10.735 -9.490 19.416 1.00 78.06 116 ALA A CA 1
ATOM 928 C C . ALA A 1 116 ? -9.737 -10.524 19.986 1.00 78.06 116 ALA A C 1
ATOM 930 O O . ALA A 1 116 ? -9.605 -10.661 21.209 1.00 78.06 116 ALA A O 1
ATOM 931 N N . PRO A 1 117 ? -8.984 -11.251 19.135 1.00 79.06 117 PRO A N 1
ATOM 932 C CA . PRO A 1 117 ? -7.967 -12.190 19.609 1.00 79.06 117 PRO A CA 1
ATOM 933 C C . PRO A 1 117 ? -6.772 -11.451 20.226 1.00 79.06 117 PRO A C 1
ATOM 935 O O . PRO A 1 117 ? -6.192 -11.917 21.209 1.00 79.06 117 PRO A O 1
ATOM 938 N N . LEU A 1 118 ? -6.450 -10.271 19.687 1.00 77.31 118 LEU A N 1
ATOM 939 C CA . LEU A 1 118 ? -5.327 -9.430 20.085 1.00 77.31 118 LEU A CA 1
ATOM 940 C C . LEU A 1 118 ? -5.815 -8.083 20.632 1.00 77.31 118 LEU A C 1
ATOM 942 O O . LEU A 1 118 ? -6.821 -7.562 20.149 1.00 77.31 118 LEU A O 1
ATOM 946 N N . PRO A 1 119 ? -5.094 -7.492 21.600 1.00 74.50 119 PRO A N 1
ATOM 947 C CA . PRO A 1 119 ? -5.422 -6.166 22.105 1.00 74.50 119 PRO A CA 1
ATOM 948 C C . PRO A 1 119 ? -5.285 -5.115 20.983 1.00 74.50 119 PRO A C 1
ATOM 950 O O . PRO A 1 119 ? -4.228 -5.077 20.340 1.00 74.50 119 PRO A O 1
ATOM 953 N N . PRO A 1 120 ? -6.302 -4.258 20.756 1.00 65.12 120 PRO A N 1
ATOM 954 C CA . PRO A 1 120 ? -6.385 -3.363 19.597 1.00 65.12 120 PRO A CA 1
ATOM 955 C C . PRO A 1 120 ? -5.159 -2.463 19.433 1.00 65.12 120 PRO A C 1
ATOM 957 O O . PRO A 1 120 ? -4.588 -2.392 18.343 1.00 65.12 120 PRO A O 1
ATOM 960 N N . GLY A 1 121 ? -4.694 -1.847 20.524 1.00 67.88 121 GLY A N 1
ATOM 961 C CA . GLY A 1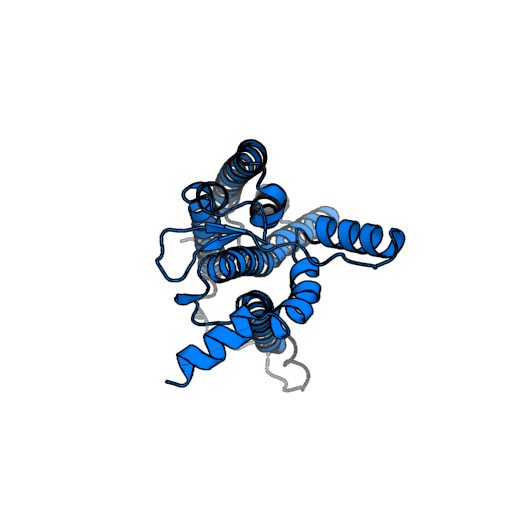 121 ? -3.545 -0.945 20.502 1.00 67.88 121 GLY A CA 1
ATOM 962 C C . GLY A 1 121 ? -2.211 -1.596 20.138 1.00 67.88 121 GLY A C 1
ATOM 963 O O . 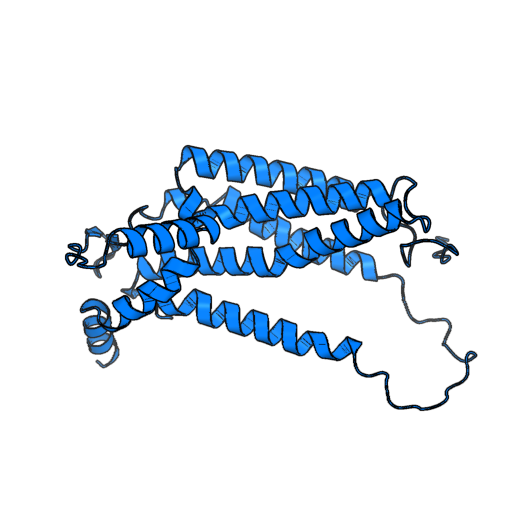GLY A 1 121 ? -1.297 -0.886 19.734 1.00 67.88 121 GLY A O 1
ATOM 964 N N . LYS A 1 122 ? -2.072 -2.928 20.238 1.00 75.94 122 LYS A N 1
ATOM 965 C CA . LYS A 1 122 ? -0.801 -3.626 19.949 1.00 75.94 122 LYS A CA 1
ATOM 966 C C . LYS A 1 122 ? -0.761 -4.255 18.553 1.00 75.94 122 LYS A C 1
ATOM 968 O O . LYS A 1 122 ? 0.316 -4.646 18.116 1.00 75.94 122 LYS A O 1
ATOM 973 N N . VAL A 1 123 ? -1.887 -4.336 17.834 1.00 81.12 123 VAL A N 1
ATOM 974 C CA . VAL A 1 123 ? -1.984 -5.022 16.527 1.00 81.12 123 VAL A CA 1
ATOM 975 C C . VAL A 1 123 ? -0.984 -4.457 15.520 1.00 81.12 123 VAL A C 1
ATOM 977 O O . VAL A 1 123 ? -0.135 -5.193 15.022 1.00 81.12 123 VAL A O 1
ATOM 980 N N . SER A 1 124 ? -1.038 -3.150 15.247 1.00 77.44 124 SER A N 1
ATOM 981 C CA . SER A 1 124 ? -0.169 -2.531 14.239 1.00 77.44 124 SER A CA 1
ATOM 982 C C . SER A 1 124 ? 1.315 -2.605 14.621 1.00 77.44 124 SER A C 1
ATOM 984 O O . SER A 1 124 ? 2.160 -2.751 13.744 1.00 77.44 124 SER A O 1
ATOM 986 N N . ALA A 1 125 ? 1.639 -2.563 15.920 1.00 77.62 125 ALA A N 1
ATOM 987 C CA . ALA A 1 125 ? 3.010 -2.708 16.410 1.00 77.62 125 ALA A CA 1
ATOM 988 C C . ALA A 1 125 ? 3.542 -4.141 16.240 1.00 77.62 125 ALA A C 1
ATOM 990 O O . ALA A 1 125 ? 4.658 -4.335 15.761 1.00 77.62 125 ALA A O 1
ATOM 991 N N . ILE A 1 126 ? 2.744 -5.151 16.605 1.00 81.69 126 ILE A N 1
ATOM 992 C CA . ILE A 1 126 ? 3.113 -6.568 16.475 1.00 81.69 126 ILE A CA 1
ATOM 993 C C . ILE A 1 126 ? 3.344 -6.918 15.007 1.00 81.69 126 ILE A C 1
ATOM 995 O O . ILE A 1 126 ? 4.420 -7.391 14.655 1.00 81.69 126 ILE A O 1
ATOM 999 N N . PHE A 1 127 ? 2.370 -6.654 14.136 1.00 83.56 127 PHE A N 1
ATOM 1000 C CA . PHE A 1 127 ? 2.507 -7.054 12.739 1.00 83.56 127 PHE A CA 1
ATOM 1001 C C . PHE A 1 127 ? 3.500 -6.175 11.968 1.00 83.56 127 PHE A C 1
ATOM 1003 O O . PHE A 1 127 ? 4.273 -6.696 11.171 1.00 83.56 127 PHE A O 1
ATOM 1010 N N . GLY A 1 128 ? 3.571 -4.872 12.265 1.00 79.69 128 GLY A N 1
ATOM 1011 C CA . GLY A 1 128 ? 4.582 -3.991 11.677 1.00 79.69 128 GLY A CA 1
ATOM 1012 C C . GLY A 1 128 ? 6.011 -4.373 12.082 1.00 79.69 128 GLY A C 1
ATOM 1013 O O . GLY A 1 128 ? 6.909 -4.365 11.245 1.00 79.69 128 GLY A O 1
ATOM 1014 N N . SER A 1 129 ? 6.229 -4.769 13.343 1.00 79.81 129 SER A N 1
ATOM 1015 C CA . SER A 1 129 ? 7.543 -5.264 13.785 1.00 79.81 129 SER A CA 1
ATOM 1016 C C . SER A 1 129 ? 7.898 -6.622 13.185 1.00 79.81 129 SER A C 1
ATOM 1018 O O . SER A 1 129 ? 9.055 -6.833 12.827 1.00 79.81 129 SER A O 1
ATOM 1020 N N . LEU A 1 130 ? 6.922 -7.521 13.020 1.00 83.69 130 LEU A N 1
ATOM 1021 C CA . LEU A 1 130 ? 7.134 -8.796 12.340 1.00 83.69 130 LEU A CA 1
ATOM 1022 C C . LEU A 1 130 ? 7.520 -8.582 10.872 1.00 83.69 130 LEU A C 1
ATOM 1024 O O . LEU A 1 130 ? 8.457 -9.220 10.404 1.00 83.69 130 LEU A O 1
ATOM 1028 N N . MET A 1 131 ? 6.860 -7.657 10.174 1.00 82.75 131 MET A N 1
ATOM 1029 C CA . MET A 1 131 ? 7.206 -7.307 8.796 1.00 82.75 131 MET A CA 1
ATOM 1030 C C . MET A 1 131 ? 8.618 -6.719 8.705 1.00 82.75 131 MET A C 1
ATOM 1032 O O . MET A 1 131 ? 9.438 -7.208 7.934 1.00 82.75 131 MET A O 1
ATOM 1036 N N . ALA A 1 132 ? 8.959 -5.761 9.575 1.00 79.81 132 ALA A N 1
ATOM 1037 C CA . ALA A 1 132 ? 10.315 -5.213 9.644 1.00 79.81 132 ALA A CA 1
ATOM 1038 C C . ALA A 1 132 ? 11.371 -6.296 9.937 1.00 79.81 132 ALA A C 1
ATOM 1040 O O . ALA A 1 132 ? 12.470 -6.259 9.385 1.00 79.81 132 ALA A O 1
ATOM 1041 N N . LEU A 1 133 ? 11.043 -7.283 10.778 1.00 82.00 133 LEU A N 1
ATOM 1042 C CA . LEU A 1 133 ? 11.905 -8.434 11.038 1.00 82.00 133 LEU A CA 1
ATOM 1043 C C . LEU A 1 133 ? 12.058 -9.314 9.791 1.00 82.00 133 LEU A C 1
ATOM 1045 O O . LEU A 1 133 ? 13.177 -9.702 9.473 1.00 82.00 133 LEU A O 1
ATOM 1049 N N . VAL A 1 134 ? 10.971 -9.619 9.077 1.00 79.62 134 VAL A N 1
ATOM 1050 C CA . VAL A 1 134 ? 11.007 -10.407 7.833 1.00 79.62 134 VAL A CA 1
ATOM 1051 C C . VAL A 1 134 ? 11.847 -9.699 6.771 1.00 79.62 134 VAL A C 1
ATOM 1053 O O . VAL A 1 134 ? 12.718 -10.322 6.167 1.00 79.62 134 VAL A O 1
ATOM 1056 N N . GLU A 1 135 ? 11.663 -8.395 6.585 1.00 74.06 135 GLU A N 1
ATOM 1057 C CA . GLU A 1 135 ? 12.483 -7.593 5.674 1.00 74.06 135 GLU A CA 1
ATOM 1058 C C . GLU A 1 135 ? 13.959 -7.574 6.100 1.00 74.06 135 GLU A C 1
ATOM 1060 O O . GLU A 1 135 ? 14.847 -7.794 5.273 1.00 74.06 135 GLU A O 1
ATOM 1065 N N . ALA A 1 136 ? 14.239 -7.405 7.396 1.00 75.44 136 ALA A N 1
ATOM 1066 C CA . ALA A 1 136 ? 15.598 -7.443 7.933 1.00 75.44 136 ALA A CA 1
ATOM 1067 C C . ALA A 1 136 ? 16.258 -8.827 7.806 1.00 75.44 136 ALA A C 1
ATOM 1069 O O . ALA A 1 136 ? 17.474 -8.903 7.639 1.00 75.44 136 ALA A O 1
ATOM 1070 N N . LEU A 1 137 ? 15.480 -9.913 7.863 1.00 75.06 137 LEU A N 1
ATOM 1071 C CA . LEU A 1 137 ? 15.941 -11.286 7.629 1.00 75.06 137 LEU A CA 1
ATOM 1072 C C . LEU A 1 137 ? 16.112 -11.609 6.141 1.00 75.06 137 LEU A C 1
ATOM 1074 O O . LEU A 1 137 ? 16.918 -12.476 5.807 1.00 75.06 137 LEU A O 1
ATOM 1078 N N . ASN A 1 138 ? 15.404 -10.904 5.258 1.00 68.62 138 ASN A N 1
ATOM 1079 C CA . ASN A 1 138 ? 15.559 -11.014 3.807 1.00 68.62 138 ASN A CA 1
ATOM 1080 C C . ASN A 1 138 ? 16.743 -10.176 3.279 1.00 68.62 138 ASN A C 1
ATOM 1082 O O . ASN A 1 138 ? 17.365 -10.538 2.280 1.00 68.62 138 ASN A O 1
ATOM 1086 N N . ALA A 1 139 ? 17.130 -9.106 3.976 1.00 63.72 139 ALA A N 1
ATOM 1087 C CA . ALA A 1 139 ? 18.271 -8.250 3.632 1.00 63.72 139 ALA A CA 1
ATOM 1088 C C . ALA A 1 139 ? 19.677 -8.924 3.566 1.00 63.72 139 ALA A C 1
ATOM 1090 O O . ALA A 1 139 ? 20.483 -8.523 2.717 1.00 63.72 139 ALA A O 1
ATOM 1091 N N . PRO A 1 140 ? 20.043 -9.947 4.375 1.00 56.16 140 PRO A N 1
ATOM 1092 C CA . PRO A 1 140 ? 21.396 -10.517 4.412 1.00 56.16 140 PRO A CA 1
ATOM 1093 C C . PRO A 1 140 ? 21.809 -11.273 3.140 1.00 56.16 140 PRO A C 1
ATOM 1095 O O . PRO A 1 140 ? 22.989 -11.601 2.991 1.00 56.16 140 PRO A O 1
ATOM 1098 N N . GLY A 1 141 ? 20.881 -11.531 2.210 1.00 50.38 141 GLY A N 1
ATOM 1099 C CA . GLY A 1 141 ? 21.166 -12.174 0.922 1.00 50.38 141 GLY A CA 1
ATOM 1100 C C . GLY A 1 141 ? 22.063 -11.355 -0.018 1.00 50.38 141 GLY A C 1
ATOM 1101 O O . GLY A 1 141 ? 22.680 -11.924 -0.912 1.00 50.38 141 GLY A O 1
ATOM 1102 N N . HIS A 1 142 ? 22.202 -10.043 0.207 1.00 50.22 142 HIS A N 1
ATOM 1103 C CA . HIS A 1 142 ? 22.992 -9.146 -0.652 1.00 50.22 142 HIS A CA 1
ATOM 1104 C C . HIS A 1 142 ? 24.414 -8.871 -0.132 1.00 50.22 142 HIS A C 1
ATOM 1106 O O . HIS A 1 142 ? 25.244 -8.336 -0.863 1.00 50.22 142 HIS A O 1
ATOM 1112 N N . ALA A 1 143 ? 24.713 -9.230 1.122 1.00 47.81 143 ALA A N 1
ATOM 1113 C CA . ALA A 1 143 ? 25.966 -8.864 1.794 1.00 47.81 143 ALA A CA 1
ATOM 1114 C C . ALA A 1 143 ? 26.947 -10.035 1.992 1.00 47.81 143 ALA A C 1
ATOM 1116 O O . ALA A 1 143 ? 28.068 -9.828 2.457 1.00 47.81 143 ALA A O 1
ATOM 1117 N N . LYS A 1 144 ? 26.578 -11.267 1.618 1.00 46.09 144 LYS A N 1
ATOM 1118 C CA . LYS A 1 144 ? 27.463 -12.441 1.720 1.00 46.09 144 LYS A CA 1
ATOM 1119 C C . LYS A 1 144 ? 28.179 -12.749 0.401 1.00 46.09 144 LYS A C 1
ATOM 1121 O O . LYS A 1 144 ? 28.091 -13.850 -0.124 1.00 46.09 144 LYS A O 1
ATOM 1126 N N . HIS A 1 145 ? 28.931 -11.778 -0.113 1.00 46.22 145 HIS A N 1
ATOM 1127 C CA . HIS A 1 145 ? 30.028 -12.046 -1.052 1.00 46.22 145 HIS A CA 1
ATOM 1128 C C . HIS A 1 145 ? 31.219 -11.122 -0.761 1.00 46.22 145 HIS A C 1
ATOM 1130 O O . HIS A 1 145 ? 31.658 -10.328 -1.586 1.00 46.22 145 HIS A O 1
ATOM 1136 N N . LYS A 1 146 ? 31.712 -11.185 0.478 1.00 49.97 146 LYS A N 1
ATOM 1137 C CA . LYS A 1 146 ? 33.008 -10.625 0.885 1.00 49.97 146 LYS A CA 1
ATOM 1138 C C . LYS A 1 146 ? 33.723 -11.612 1.807 1.00 49.97 146 LYS A C 1
ATOM 1140 O O . LYS A 1 146 ? 33.983 -11.336 2.969 1.00 49.97 146 LYS A O 1
ATOM 1145 N N . HIS A 1 147 ? 34.016 -12.793 1.280 1.00 43.53 147 HIS A N 1
ATOM 1146 C CA . HIS A 1 147 ? 35.210 -13.523 1.684 1.00 43.53 147 HIS A CA 1
ATOM 1147 C C . HIS A 1 147 ? 35.648 -14.381 0.500 1.00 43.53 147 HIS A C 1
ATOM 1149 O O . HIS A 1 147 ? 34.851 -15.154 -0.025 1.00 43.53 147 HIS A O 1
ATOM 1155 N N . GLY A 1 148 ? 36.869 -14.135 0.026 1.00 47.03 148 GLY A N 1
ATOM 1156 C CA . GLY A 1 148 ? 37.375 -14.647 -1.241 1.00 47.03 148 GLY A CA 1
ATOM 1157 C C . GLY A 1 148 ? 37.370 -16.168 -1.324 1.00 47.03 148 GLY A C 1
ATOM 1158 O O . GLY A 1 148 ? 37.847 -16.840 -0.413 1.00 47.03 148 GLY A O 1
ATOM 1159 N N . ILE A 1 149 ? 36.860 -16.666 -2.448 1.00 41.53 149 ILE A N 1
ATOM 1160 C CA . ILE A 1 149 ? 37.256 -17.926 -3.072 1.00 41.53 149 ILE A CA 1
ATOM 1161 C C . ILE A 1 149 ? 37.266 -17.632 -4.575 1.00 41.53 149 ILE A C 1
ATOM 1163 O O . ILE A 1 149 ? 36.218 -17.338 -5.153 1.00 41.53 149 ILE A O 1
ATOM 1167 N N . ASP A 1 150 ? 38.458 -17.642 -5.169 1.00 48.38 150 ASP A N 1
ATOM 1168 C CA . ASP A 1 150 ? 38.667 -17.666 -6.615 1.00 48.38 150 ASP A CA 1
ATOM 1169 C C . ASP A 1 150 ? 37.838 -18.792 -7.237 1.00 48.38 150 ASP A C 1
ATOM 1171 O O . ASP A 1 150 ? 38.048 -19.955 -6.896 1.00 48.38 150 ASP A O 1
ATOM 1175 N N . LEU A 1 151 ? 36.916 -18.471 -8.148 1.00 50.56 151 LEU A N 1
ATOM 1176 C CA . LEU A 1 151 ? 36.334 -19.448 -9.067 1.00 50.56 151 LEU A CA 1
ATOM 1177 C C . LEU A 1 151 ? 36.139 -18.800 -10.445 1.00 50.56 151 LEU A C 1
ATOM 1179 O O . LEU A 1 151 ? 35.356 -17.869 -10.621 1.00 50.56 151 LEU A O 1
ATOM 1183 N N . ASP A 1 152 ? 36.918 -19.322 -11.385 1.00 40.94 152 ASP A N 1
ATOM 1184 C CA . ASP A 1 152 ? 37.000 -19.092 -12.827 1.00 40.94 152 ASP A CA 1
ATOM 1185 C C . ASP A 1 152 ? 35.743 -18.548 -13.551 1.00 40.94 152 ASP A C 1
ATOM 1187 O O . ASP A 1 152 ? 34.632 -19.040 -13.336 1.00 40.94 152 ASP A O 1
ATOM 1191 N N . PRO A 1 153 ? 35.890 -17.656 -14.558 1.00 47.88 153 PRO A N 1
ATOM 1192 C CA . PRO A 1 153 ? 34.767 -17.168 -15.367 1.00 47.88 153 PRO A CA 1
ATOM 1193 C C . PRO A 1 153 ? 34.182 -18.160 -16.398 1.00 47.88 153 PRO A C 1
ATOM 1195 O O . PRO A 1 153 ? 33.518 -17.704 -17.330 1.00 47.88 153 PRO A O 1
ATOM 1198 N N . LEU A 1 154 ? 34.421 -19.480 -16.315 1.00 60.09 154 LEU A N 1
ATOM 1199 C CA . LEU A 1 154 ? 34.168 -20.385 -17.458 1.00 60.09 154 LEU A CA 1
ATOM 1200 C C . LEU A 1 154 ? 33.271 -21.611 -17.224 1.00 60.09 154 LEU A C 1
ATOM 1202 O O . LEU A 1 154 ? 33.096 -22.381 -18.157 1.00 60.09 154 LEU A O 1
ATOM 1206 N N . HIS A 1 155 ? 32.637 -21.829 -16.075 1.00 43.94 155 HIS A N 1
ATOM 1207 C CA . HIS A 1 155 ? 31.700 -22.964 -15.949 1.00 43.94 155 HIS A CA 1
ATOM 1208 C C . HIS A 1 155 ? 30.394 -22.555 -15.284 1.00 43.94 155 HIS A C 1
ATOM 1210 O O . HIS A 1 155 ? 30.128 -22.855 -14.124 1.00 43.94 155 HIS A O 1
ATOM 1216 N N . LEU A 1 156 ? 29.540 -21.890 -16.061 1.00 53.16 156 LEU A N 1
ATOM 1217 C CA . LEU A 1 156 ? 28.135 -21.761 -15.715 1.00 53.16 156 LEU A CA 1
ATOM 1218 C C . LEU A 1 156 ? 27.319 -22.663 -16.655 1.00 53.16 156 LEU A C 1
ATOM 1220 O O . LEU A 1 156 ? 27.408 -22.483 -17.871 1.00 53.16 156 LEU A O 1
ATOM 1224 N N . PRO A 1 157 ? 26.565 -23.652 -16.136 1.00 39.59 157 PRO A N 1
ATOM 1225 C CA . PRO A 1 157 ? 25.852 -24.608 -16.974 1.00 39.59 157 PRO A CA 1
ATOM 1226 C C . PRO A 1 157 ? 24.858 -23.882 -17.898 1.00 39.59 157 PRO A C 1
ATOM 1228 O O . PRO A 1 157 ? 24.117 -23.004 -17.431 1.00 39.59 157 PRO A O 1
ATOM 1231 N N . PRO A 1 158 ? 24.800 -24.238 -19.196 1.00 44.53 158 PRO A N 1
ATOM 1232 C CA . PRO A 1 158 ? 23.843 -23.673 -20.136 1.00 44.53 158 PRO A CA 1
ATOM 1233 C C . PRO A 1 158 ? 22.479 -24.302 -19.846 1.00 44.53 158 PRO A C 1
ATOM 1235 O O . PRO A 1 158 ? 22.086 -25.294 -20.449 1.00 44.53 158 PRO A O 1
ATOM 1238 N N . GLY A 1 159 ? 21.777 -23.788 -18.842 1.00 44.62 159 GLY A N 1
ATOM 1239 C CA . GLY A 1 159 ? 20.508 -24.392 -18.431 1.00 44.62 159 GLY A CA 1
ATOM 1240 C C . GLY A 1 159 ? 19.857 -23.824 -17.177 1.00 44.62 159 GLY A C 1
ATOM 1241 O O . GLY A 1 159 ? 18.766 -24.254 -16.825 1.00 44.62 159 GLY A O 1
ATOM 1242 N N . GLY A 1 160 ? 20.467 -22.845 -16.504 1.00 42.66 160 GLY A N 1
ATOM 1243 C CA . GLY A 1 160 ? 19.776 -22.106 -15.451 1.00 42.66 160 GLY A CA 1
ATOM 1244 C C . GLY A 1 160 ? 18.702 -21.216 -16.071 1.00 42.66 160 GLY A C 1
ATOM 1245 O O . GLY A 1 160 ? 19.027 -20.204 -16.688 1.00 42.66 160 GLY A O 1
ATOM 1246 N N . THR A 1 161 ? 17.433 -21.588 -15.922 1.00 44.47 161 THR A N 1
ATOM 1247 C CA . THR A 1 161 ? 16.238 -20.817 -16.298 1.00 44.47 161 THR A CA 1
ATOM 1248 C C . THR A 1 161 ? 16.219 -19.432 -15.633 1.00 44.47 161 THR A C 1
ATOM 1250 O O . THR A 1 161 ? 15.494 -19.193 -14.674 1.00 44.47 161 THR A O 1
ATOM 1253 N N . ARG A 1 162 ? 16.993 -18.483 -16.166 1.00 44.50 162 ARG A N 1
ATOM 1254 C CA . ARG A 1 162 ? 17.033 -17.061 -15.768 1.00 44.50 162 ARG A CA 1
ATOM 1255 C C . ARG A 1 162 ? 15.974 -16.208 -16.483 1.00 44.50 162 ARG A C 1
ATOM 1257 O O . ARG A 1 162 ? 16.130 -15.004 -16.634 1.00 44.50 162 ARG A O 1
ATOM 1264 N N . GLY A 1 163 ? 14.900 -16.839 -16.962 1.00 46.22 163 GLY A N 1
ATOM 1265 C CA . GLY A 1 163 ? 13.832 -16.200 -17.744 1.00 46.22 163 GLY A CA 1
ATOM 1266 C C . GLY A 1 163 ? 12.539 -15.909 -16.973 1.00 46.22 163 GLY A C 1
ATOM 1267 O O . GLY A 1 163 ? 11.590 -15.408 -17.565 1.00 46.22 163 GLY A O 1
ATOM 1268 N N . GLN A 1 164 ? 12.467 -16.236 -15.677 1.00 47.50 164 GLN A N 1
ATOM 1269 C CA . GLN A 1 164 ? 11.201 -16.266 -14.919 1.00 47.50 164 GLN A CA 1
ATOM 1270 C C . GLN A 1 164 ? 11.008 -15.076 -13.952 1.00 47.50 164 GLN A C 1
ATOM 1272 O O . GLN A 1 164 ? 9.996 -14.997 -13.264 1.00 47.50 164 GLN A O 1
ATOM 1277 N N . HIS A 1 165 ? 11.939 -14.119 -13.885 1.00 53.09 165 HIS A N 1
ATOM 1278 C CA . HIS A 1 165 ? 11.910 -13.076 -12.846 1.00 53.09 165 HIS A CA 1
ATOM 1279 C C . HIS A 1 165 ? 10.763 -12.058 -12.991 1.00 53.09 165 HIS A C 1
ATOM 1281 O O . HIS A 1 165 ? 10.345 -11.478 -11.996 1.00 53.09 165 HIS A O 1
ATOM 1287 N N . TRP A 1 166 ? 10.202 -11.860 -14.190 1.00 65.00 166 TRP A N 1
ATOM 1288 C CA . TRP A 1 166 ? 9.105 -10.902 -14.399 1.00 65.00 166 TRP A CA 1
ATOM 1289 C C . TRP A 1 166 ? 7.754 -11.386 -13.843 1.00 65.00 166 TRP A C 1
ATOM 1291 O O . TRP A 1 166 ? 6.934 -10.559 -13.450 1.00 65.00 166 TRP A O 1
ATOM 1301 N N . TYR A 1 167 ? 7.530 -12.705 -13.757 1.00 68.69 167 TYR A N 1
ATOM 1302 C CA . TYR A 1 167 ? 6.305 -13.266 -13.171 1.00 68.69 167 TYR A CA 1
ATOM 1303 C C . TYR A 1 167 ? 6.175 -12.914 -11.694 1.00 68.69 167 TYR A C 1
ATOM 1305 O O . TYR A 1 167 ? 5.067 -12.677 -11.229 1.00 68.69 167 TYR A O 1
ATOM 1313 N N . PHE A 1 168 ? 7.298 -12.833 -10.976 1.00 68.94 168 PHE A N 1
ATOM 1314 C CA . PHE A 1 168 ? 7.312 -12.452 -9.568 1.00 68.94 168 PHE A CA 1
ATOM 1315 C C . PHE A 1 168 ? 6.793 -11.022 -9.373 1.00 68.94 168 PHE A C 1
ATOM 1317 O O . PHE A 1 168 ? 5.879 -10.813 -8.583 1.00 68.94 168 PHE A O 1
ATOM 1324 N N . TYR A 1 169 ? 7.273 -10.065 -10.176 1.00 72.75 169 TYR A N 1
ATOM 1325 C CA . TYR A 1 169 ? 6.791 -8.679 -10.140 1.00 72.75 169 TYR A CA 1
ATOM 1326 C C . TYR A 1 169 ? 5.305 -8.563 -10.480 1.00 72.75 169 TYR A C 1
ATOM 1328 O O . TYR A 1 169 ? 4.577 -7.822 -9.828 1.00 72.75 169 TYR A O 1
ATOM 1336 N N . VAL A 1 170 ? 4.838 -9.291 -11.498 1.00 81.25 170 VAL A N 1
ATOM 1337 C CA . VAL A 1 170 ? 3.418 -9.284 -11.888 1.00 81.25 170 VAL A CA 1
ATOM 1338 C C . VAL A 1 170 ? 2.550 -9.936 -10.814 1.00 81.25 170 VAL A C 1
ATOM 1340 O O . VAL A 1 170 ? 1.460 -9.444 -10.530 1.00 81.25 170 VAL A O 1
ATOM 1343 N N . PHE A 1 171 ? 3.023 -11.020 -10.203 1.00 83.19 171 PHE A N 1
ATOM 1344 C CA . PHE A 1 171 ? 2.341 -11.704 -9.110 1.00 83.19 171 PHE A CA 1
ATOM 1345 C C . PHE A 1 171 ? 2.206 -10.799 -7.882 1.00 83.19 171 PHE A C 1
ATOM 1347 O O . PHE A 1 171 ? 1.094 -10.597 -7.395 1.00 83.19 171 PHE A O 1
ATOM 1354 N N . GLU A 1 172 ? 3.305 -10.189 -7.439 1.00 81.75 172 GLU A N 1
ATOM 1355 C CA . GLU A 1 172 ? 3.321 -9.246 -6.319 1.00 81.75 172 GLU A CA 1
ATOM 1356 C C . GLU A 1 172 ? 2.393 -8.052 -6.589 1.00 81.75 172 GLU A C 1
ATOM 1358 O O . GLU A 1 172 ? 1.504 -7.755 -5.788 1.00 81.75 172 GLU A O 1
ATOM 1363 N N . ALA A 1 173 ? 2.502 -7.443 -7.775 1.00 86.31 173 ALA A N 1
ATOM 1364 C CA . ALA A 1 173 ? 1.637 -6.347 -8.207 1.00 86.31 173 ALA A CA 1
ATOM 1365 C C . ALA A 1 173 ? 0.152 -6.731 -8.216 1.00 86.31 173 ALA A C 1
ATOM 1367 O O . ALA A 1 173 ? -0.699 -5.936 -7.818 1.00 86.31 173 ALA A O 1
ATOM 1368 N N . SER A 1 174 ? -0.171 -7.955 -8.644 1.00 89.81 174 SER A N 1
ATOM 1369 C CA . SER A 1 174 ? -1.547 -8.458 -8.686 1.00 89.81 174 SER A CA 1
ATOM 1370 C C . SER A 1 174 ? -2.123 -8.630 -7.284 1.00 89.81 174 SER A C 1
ATOM 1372 O O . SER A 1 174 ? -3.259 -8.225 -7.050 1.00 89.81 174 SER A O 1
ATOM 1374 N N . LEU A 1 175 ? -1.350 -9.168 -6.336 1.00 89.94 175 LEU A N 1
ATOM 1375 C CA . LEU A 1 175 ? -1.780 -9.283 -4.939 1.00 89.94 175 LEU A CA 1
ATOM 1376 C C . LEU A 1 175 ? -2.009 -7.906 -4.305 1.00 89.94 175 LEU A C 1
ATOM 1378 O O . LEU A 1 175 ? -3.017 -7.695 -3.627 1.00 89.94 175 LEU A O 1
ATOM 1382 N N . MET A 1 176 ? -1.120 -6.949 -4.573 1.00 91.75 176 MET A N 1
ATOM 1383 C CA . MET A 1 176 ? -1.264 -5.574 -4.086 1.00 91.75 176 MET A CA 1
ATOM 1384 C C . MET A 1 176 ? -2.466 -4.866 -4.716 1.00 91.75 176 MET A C 1
ATOM 1386 O O . MET A 1 176 ? -3.211 -4.167 -4.024 1.00 91.75 176 MET A O 1
ATOM 1390 N N . LEU A 1 177 ? -2.706 -5.089 -6.010 1.00 91.81 177 LEU A N 1
ATOM 1391 C CA . LEU A 1 177 ? -3.875 -4.570 -6.709 1.00 91.81 177 LEU A CA 1
ATOM 1392 C C . LEU A 1 177 ? -5.164 -5.172 -6.144 1.00 91.81 177 LEU A C 1
ATOM 1394 O O . LEU A 1 177 ? -6.094 -4.425 -5.855 1.00 91.81 177 LEU A O 1
ATOM 1398 N N . LEU A 1 178 ? -5.216 -6.487 -5.923 1.00 92.31 178 LEU A N 1
ATOM 1399 C CA . LEU A 1 178 ? -6.365 -7.152 -5.303 1.00 92.31 178 LEU A CA 1
ATOM 1400 C C . LEU A 1 178 ? -6.645 -6.597 -3.906 1.00 92.31 178 LEU A C 1
ATOM 1402 O O . LEU A 1 178 ? -7.794 -6.277 -3.609 1.00 92.31 178 LEU A O 1
ATOM 1406 N N . ASN A 1 179 ? -5.615 -6.414 -3.076 1.00 90.62 179 ASN A N 1
ATOM 1407 C CA . ASN A 1 179 ? -5.772 -5.794 -1.760 1.00 90.62 179 ASN A CA 1
ATOM 1408 C C . ASN A 1 179 ? -6.294 -4.351 -1.871 1.00 90.62 179 ASN A C 1
ATOM 1410 O O . ASN A 1 179 ? -7.213 -3.954 -1.158 1.00 90.62 179 ASN A O 1
ATOM 1414 N N . SER A 1 180 ? -5.758 -3.564 -2.807 1.00 89.75 180 SER A N 1
ATOM 1415 C CA . SER A 1 180 ? -6.235 -2.203 -3.068 1.00 89.75 180 SER A CA 1
ATOM 1416 C C . SER A 1 180 ? -7.707 -2.188 -3.506 1.00 89.75 180 SER A C 1
ATOM 1418 O O . SER A 1 180 ? -8.499 -1.404 -2.980 1.00 89.75 180 SER A O 1
ATOM 1420 N N . LEU A 1 181 ? -8.104 -3.083 -4.414 1.00 90.50 181 LEU A N 1
ATOM 1421 C CA . LEU A 1 181 ? -9.478 -3.199 -4.906 1.00 90.50 181 LEU A CA 1
ATOM 1422 C C . LEU A 1 181 ? -10.442 -3.709 -3.833 1.00 90.50 181 LEU A C 1
ATOM 1424 O O . LEU A 1 181 ? -11.565 -3.213 -3.757 1.00 90.50 181 LEU A O 1
ATOM 1428 N N . LEU A 1 182 ? -10.010 -4.638 -2.977 1.00 90.38 182 LEU A N 1
ATOM 1429 C CA . LEU A 1 182 ? -10.800 -5.136 -1.850 1.00 90.38 182 LEU A CA 1
ATOM 1430 C C . LEU A 1 182 ? -11.290 -3.973 -0.986 1.00 90.38 182 LEU A C 1
ATOM 1432 O O . LEU A 1 182 ? -12.482 -3.875 -0.711 1.00 90.38 182 LEU A O 1
ATOM 1436 N N . TRP A 1 183 ? -10.396 -3.052 -0.628 1.00 85.12 183 TRP A N 1
ATOM 1437 C CA . TRP A 1 183 ? -10.748 -1.887 0.184 1.00 85.12 183 TRP A CA 1
ATOM 1438 C C . TRP A 1 183 ? -11.541 -0.819 -0.571 1.00 85.12 183 TRP A C 1
ATOM 1440 O O . TRP A 1 183 ? -12.237 -0.023 0.056 1.00 85.12 183 TRP A O 1
ATOM 1450 N N . ASN A 1 184 ? -11.474 -0.823 -1.903 1.00 86.44 184 ASN A N 1
ATOM 1451 C CA . ASN A 1 184 ? -12.333 0.000 -2.750 1.00 86.44 184 ASN A CA 1
ATOM 1452 C C . ASN A 1 184 ? -13.769 -0.568 -2.778 1.00 86.44 184 ASN A C 1
ATOM 1454 O O . ASN A 1 184 ? -14.738 0.180 -2.807 1.00 86.44 184 ASN A O 1
ATOM 1458 N N . VAL A 1 185 ? -13.952 -1.890 -2.719 1.00 86.12 185 VAL A N 1
ATOM 1459 C CA . VAL A 1 185 ? -15.291 -2.510 -2.661 1.00 86.12 185 VAL A CA 1
ATOM 1460 C C . VAL A 1 185 ? -15.861 -2.477 -1.238 1.00 86.12 185 VAL A C 1
ATOM 1462 O O . VAL A 1 185 ? -16.997 -2.050 -1.020 1.00 86.12 185 VAL A O 1
ATOM 1465 N N . PHE A 1 186 ? -15.068 -2.894 -0.253 1.00 84.88 186 PHE A N 1
ATOM 1466 C CA . PHE A 1 186 ? -15.456 -3.020 1.151 1.00 84.88 186 PHE A CA 1
ATOM 1467 C C . PHE A 1 186 ? -14.888 -1.874 1.979 1.00 84.88 186 PHE A C 1
ATOM 1469 O O . PHE A 1 186 ? -14.057 -2.075 2.861 1.00 84.88 186 PHE A O 1
ATOM 1476 N N . ASN A 1 187 ? -15.334 -0.651 1.694 1.00 84.31 187 ASN A N 1
ATOM 1477 C CA . ASN A 1 187 ? -14.801 0.508 2.394 1.00 84.31 187 ASN A CA 1
ATOM 1478 C C . ASN A 1 187 ? -15.156 0.472 3.903 1.00 84.31 187 ASN A C 1
ATOM 1480 O O . ASN A 1 187 ? -16.338 0.591 4.249 1.00 84.31 187 ASN A O 1
ATOM 1484 N N . PRO A 1 188 ? -14.166 0.387 4.815 1.00 76.31 188 PRO A N 1
ATOM 1485 C CA . PRO A 1 188 ? -14.381 0.356 6.261 1.00 76.31 188 PRO A CA 1
ATOM 1486 C C . PRO A 1 188 ? -15.066 1.621 6.784 1.00 76.31 188 PRO A C 1
ATOM 1488 O O . PRO A 1 188 ? -15.780 1.560 7.779 1.00 76.31 188 PRO A O 1
ATOM 1491 N N . GLY A 1 189 ? -14.932 2.759 6.095 1.00 75.38 189 GLY A N 1
ATOM 1492 C CA . GLY A 1 189 ? -15.625 4.005 6.436 1.00 75.38 189 GLY A CA 1
ATOM 1493 C C . GLY A 1 189 ? -17.152 3.929 6.339 1.00 75.38 189 GLY A C 1
ATOM 1494 O O . GLY A 1 189 ? -17.826 4.842 6.807 1.00 75.38 189 GLY A O 1
ATOM 1495 N N . ARG A 1 190 ? -17.704 2.861 5.747 1.00 80.06 190 ARG A N 1
ATOM 1496 C CA . ARG A 1 190 ? -19.147 2.587 5.732 1.00 80.06 190 ARG A CA 1
ATOM 1497 C C . ARG A 1 190 ? -19.635 1.865 6.992 1.00 80.06 190 ARG A C 1
ATOM 1499 O O . ARG A 1 190 ? -2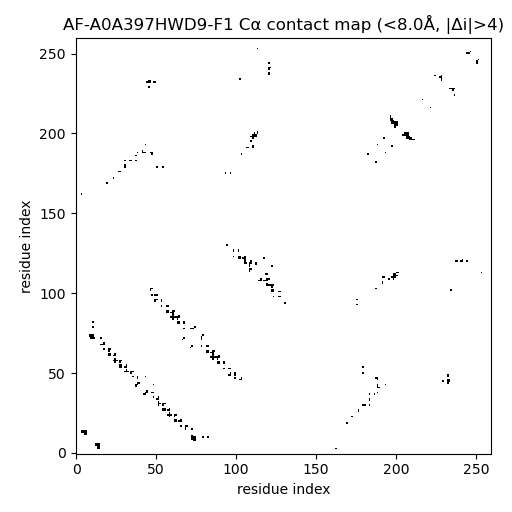0.811 1.986 7.314 1.00 80.06 190 ARG A O 1
ATOM 1506 N N . TYR A 1 191 ? -18.759 1.112 7.656 1.00 78.69 191 TYR A N 1
ATOM 1507 C CA . TYR A 1 191 ? -19.126 0.186 8.733 1.00 78.69 191 TYR A CA 1
ATOM 1508 C C . TYR A 1 191 ? -18.548 0.575 10.092 1.00 78.69 191 TYR A C 1
ATOM 1510 O O . TYR A 1 191 ? -19.130 0.225 11.109 1.00 78.69 191 TYR A O 1
ATOM 1518 N N . LEU A 1 192 ? -17.413 1.279 10.123 1.00 78.00 192 LEU A N 1
ATOM 1519 C CA . LEU A 1 192 ? -16.777 1.684 11.371 1.00 78.00 192 LEU A CA 1
ATOM 1520 C C . LEU A 1 192 ? -17.113 3.128 11.754 1.00 78.00 192 LEU A C 1
ATOM 1522 O O . LEU A 1 192 ? -17.067 4.021 10.897 1.00 78.00 192 LEU A O 1
ATOM 1526 N N . PRO A 1 193 ? -17.354 3.392 13.051 1.00 70.06 193 PRO A N 1
ATOM 1527 C CA . PRO A 1 193 ? -17.561 4.739 13.543 1.00 70.06 193 PRO A CA 1
ATOM 1528 C C . PRO A 1 193 ? -16.293 5.582 13.385 1.00 70.06 193 PRO A C 1
ATOM 1530 O O . PRO A 1 193 ? -15.149 5.133 13.530 1.00 70.06 193 PRO A O 1
ATOM 1533 N N . ARG A 1 194 ? -16.512 6.863 13.085 1.00 65.12 194 ARG A N 1
ATOM 1534 C CA . ARG A 1 194 ? -15.440 7.844 12.881 1.00 65.12 194 ARG A CA 1
ATOM 1535 C C . ARG A 1 194 ? -14.733 8.201 14.188 1.00 65.12 194 ARG A C 1
ATOM 1537 O O . ARG A 1 194 ? -13.536 8.478 14.177 1.00 65.12 194 ARG A O 1
ATOM 1544 N N . ASN A 1 195 ? -15.477 8.192 15.291 1.00 64.69 195 ASN A N 1
ATOM 1545 C CA . ASN A 1 195 ? -14.939 8.427 16.619 1.00 64.69 195 ASN A CA 1
ATOM 1546 C C . ASN A 1 195 ? -14.309 7.143 17.156 1.00 64.69 195 ASN A C 1
ATOM 1548 O O . ASN A 1 195 ? -14.767 6.030 16.913 1.00 64.69 195 ASN A O 1
ATOM 1552 N N . HIS A 1 196 ? -13.203 7.314 17.866 1.00 59.62 196 HIS A N 1
ATOM 1553 C CA . HIS A 1 196 ? -12.454 6.222 18.475 1.00 59.62 196 HIS A CA 1
ATOM 1554 C C . HIS A 1 196 ? -12.910 5.965 19.911 1.00 59.62 196 HIS A C 1
ATOM 1556 O O . HIS A 1 196 ? -12.220 5.270 20.624 1.00 59.62 196 HIS A O 1
ATOM 1562 N N . THR A 1 197 ? -13.988 6.601 20.354 1.00 59.72 197 THR A N 1
ATOM 1563 C CA . THR A 1 197 ? -14.580 6.468 21.691 1.00 59.72 197 THR A CA 1
ATOM 1564 C C . THR A 1 197 ? -15.815 5.580 21.670 1.00 59.72 197 THR A C 1
ATOM 1566 O O . THR A 1 197 ? -16.332 5.235 22.720 1.00 59.72 197 THR A O 1
ATOM 1569 N N . VAL A 1 198 ? -16.297 5.220 20.478 1.00 65.12 198 VAL A N 1
ATOM 1570 C CA . VAL A 1 198 ? -17.489 4.397 20.292 1.00 65.12 198 VAL A CA 1
ATOM 1571 C C . VAL A 1 198 ? -17.054 2.955 20.065 1.00 65.12 198 VAL A C 1
ATOM 1573 O O . VAL A 1 198 ? -16.308 2.676 19.119 1.00 65.12 198 VAL A O 1
ATOM 1576 N N . TYR A 1 199 ? -17.515 2.051 20.924 1.00 68.56 199 TYR A N 1
ATOM 1577 C CA . TYR A 1 199 ? -17.286 0.610 20.814 1.00 68.56 199 TYR A CA 1
ATOM 1578 C C . TYR A 1 199 ? -18.595 -0.161 21.011 1.00 68.56 199 TYR A C 1
ATOM 1580 O O . TYR A 1 199 ? -19.536 0.319 21.649 1.00 68.56 199 TYR A O 1
ATOM 1588 N N . LEU A 1 200 ? -18.651 -1.366 20.449 1.00 72.69 200 LEU A N 1
ATOM 1589 C CA . LEU A 1 200 ? -19.804 -2.249 20.547 1.00 72.69 200 LEU A CA 1
ATOM 1590 C C . LEU A 1 200 ? -19.812 -2.949 21.912 1.00 72.69 200 LEU A C 1
ATOM 1592 O O . LEU A 1 200 ? -18.812 -3.540 22.344 1.00 72.69 200 LEU A O 1
ATOM 1596 N N . ALA A 1 201 ? -20.946 -2.892 22.600 1.00 67.19 201 ALA A N 1
ATOM 1597 C CA . ALA A 1 201 ? -21.147 -3.582 23.861 1.00 67.19 201 ALA A CA 1
ATOM 1598 C C . ALA A 1 201 ? -21.152 -5.112 23.682 1.00 67.19 201 ALA A C 1
ATOM 1600 O O . ALA A 1 201 ? -21.189 -5.652 22.576 1.00 67.19 201 ALA A O 1
ATOM 1601 N N . ALA A 1 202 ? -21.081 -5.837 24.802 1.00 63.00 202 ALA A N 1
ATOM 1602 C CA . ALA A 1 202 ? -21.026 -7.303 24.816 1.00 63.00 202 ALA A CA 1
ATOM 1603 C C . ALA A 1 202 ? -22.294 -7.980 24.269 1.00 63.00 202 ALA A C 1
ATOM 1605 O O . ALA A 1 202 ? -22.241 -9.149 23.900 1.00 63.00 202 ALA A O 1
ATOM 1606 N N . ASP A 1 203 ? -23.403 -7.245 24.188 1.00 67.69 203 ASP A N 1
ATOM 1607 C CA . ASP A 1 203 ? -24.655 -7.693 23.576 1.00 67.69 203 ASP A CA 1
ATOM 1608 C C . ASP A 1 203 ? -24.594 -7.739 22.035 1.00 67.69 203 ASP A C 1
ATOM 1610 O O . ASP A 1 203 ? -25.468 -8.330 21.405 1.00 67.69 203 ASP A O 1
ATOM 1614 N N . GLY A 1 204 ? -23.566 -7.138 21.422 1.00 62.81 204 GLY A N 1
ATOM 1615 C CA . GLY A 1 204 ? -23.406 -7.054 19.973 1.00 62.81 204 GLY A CA 1
ATOM 1616 C C . GLY A 1 204 ? -24.356 -6.068 19.285 1.00 62.81 204 GLY A C 1
ATOM 1617 O O . GLY A 1 204 ? -24.394 -6.042 18.055 1.00 62.81 204 GLY A O 1
ATOM 1618 N N . THR A 1 205 ? -25.113 -5.267 20.041 1.00 66.94 205 THR A N 1
ATOM 1619 C CA . THR A 1 205 ? -26.164 -4.389 19.499 1.00 66.94 205 THR A CA 1
ATOM 1620 C C . THR A 1 205 ? -26.094 -2.949 19.984 1.00 66.94 205 THR A C 1
ATOM 1622 O O . THR A 1 205 ? -26.500 -2.058 19.238 1.00 66.94 205 THR A O 1
ATOM 1625 N N . THR A 1 206 ? -25.596 -2.686 21.195 1.00 73.50 206 THR A N 1
ATOM 1626 C CA . THR A 1 206 ? -25.534 -1.316 21.725 1.00 73.50 206 THR A CA 1
ATOM 1627 C C . THR A 1 206 ? -24.156 -0.693 21.505 1.00 73.50 206 THR A C 1
ATOM 1629 O O . THR A 1 206 ? -23.126 -1.283 21.822 1.00 73.50 206 THR A O 1
ATOM 1632 N N . GLU A 1 207 ? -24.122 0.512 20.932 1.00 75.88 207 G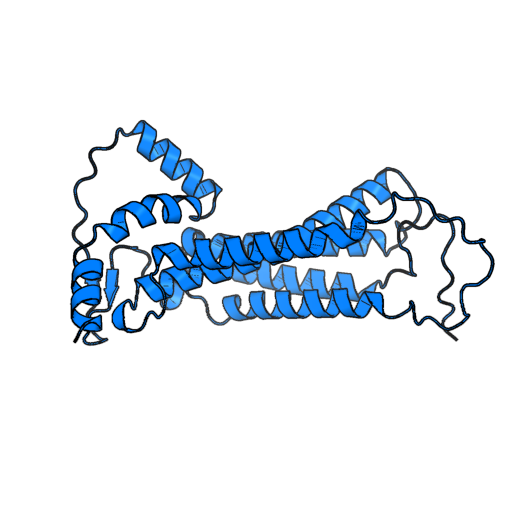LU A N 1
ATOM 1633 C CA . GLU A 1 207 ? -22.901 1.314 20.815 1.00 75.88 207 GLU A CA 1
ATOM 1634 C C . GLU A 1 207 ? -22.762 2.194 22.059 1.00 75.88 207 GLU A C 1
ATOM 1636 O O . GLU A 1 207 ? -23.663 2.971 22.380 1.00 75.88 207 GLU A O 1
ATOM 1641 N N . ILE A 1 208 ? -21.644 2.063 22.773 1.00 72.25 208 ILE A N 1
ATOM 1642 C CA . ILE A 1 208 ? -21.354 2.859 23.969 1.00 72.25 208 ILE A CA 1
ATOM 1643 C C . ILE A 1 208 ? -20.274 3.871 23.599 1.00 72.25 208 ILE A C 1
ATOM 1645 O O . ILE A 1 208 ? -19.210 3.495 23.106 1.00 72.25 208 ILE A O 1
ATOM 1649 N N . GLU A 1 209 ? -20.552 5.155 23.827 1.00 67.81 209 GLU A N 1
ATOM 1650 C CA . GLU A 1 209 ? -19.567 6.224 23.685 1.00 67.81 209 GLU A CA 1
ATOM 1651 C C . GLU A 1 209 ? -18.861 6.455 25.026 1.00 67.81 209 GLU A C 1
ATOM 1653 O O . GLU A 1 209 ? -19.494 6.681 26.056 1.00 67.81 209 GLU A O 1
ATOM 1658 N N . GLU A 1 210 ? -17.537 6.350 25.020 1.00 60.34 210 GLU A N 1
ATOM 1659 C CA . GLU A 1 210 ? -16.693 6.610 26.180 1.00 60.34 210 GLU A CA 1
ATOM 1660 C C . GLU A 1 210 ? -16.664 8.112 26.505 1.00 60.34 210 GLU A C 1
ATOM 1662 O O . GLU A 1 210 ? -16.378 8.945 25.638 1.00 60.34 210 GLU A O 1
ATOM 1667 N N . GLU A 1 211 ? -16.921 8.461 27.768 1.00 51.38 211 GLU A N 1
ATOM 1668 C CA . GLU A 1 211 ? -16.786 9.831 28.257 1.00 51.38 211 GLU A CA 1
ATOM 1669 C C . GLU A 1 211 ? -15.302 10.227 28.284 1.00 51.38 211 GLU A C 1
ATOM 1671 O O . GLU A 1 211 ? -14.490 9.655 29.010 1.00 51.38 211 GLU A O 1
ATOM 1676 N N . GLN A 1 212 ? -14.930 11.190 27.437 1.00 52.78 212 GLN A N 1
ATOM 1677 C CA . GLN A 1 212 ? -13.553 11.662 27.287 1.00 52.78 212 GLN A CA 1
ATOM 1678 C C . GLN A 1 212 ? -13.028 12.229 28.616 1.00 52.78 212 GLN A C 1
ATOM 1680 O O . GLN A 1 212 ? -13.449 13.304 29.048 1.00 52.78 212 GLN A O 1
ATOM 1685 N N . VAL A 1 213 ? -12.055 11.549 29.232 1.00 53.00 213 VAL A N 1
ATOM 1686 C CA . VAL A 1 213 ? -11.297 12.098 30.366 1.00 53.00 213 VAL A CA 1
ATOM 1687 C C . VAL A 1 213 ? -10.641 13.413 29.928 1.00 53.00 213 VAL A C 1
ATOM 1689 O O . VAL A 1 213 ? -9.998 13.481 28.878 1.00 53.00 213 VAL A O 1
ATOM 1692 N N . ARG A 1 214 ? -10.838 14.482 30.711 1.00 45.97 214 ARG A N 1
ATOM 1693 C CA . ARG A 1 214 ? -10.321 15.822 30.408 1.00 45.97 214 ARG A CA 1
ATOM 1694 C C . ARG A 1 214 ? -8.791 15.789 30.363 1.00 45.97 214 ARG A C 1
ATOM 1696 O O . ARG A 1 214 ? -8.137 15.597 31.377 1.00 45.97 214 ARG A O 1
ATOM 1703 N N . ASP A 1 215 ? -8.247 15.954 2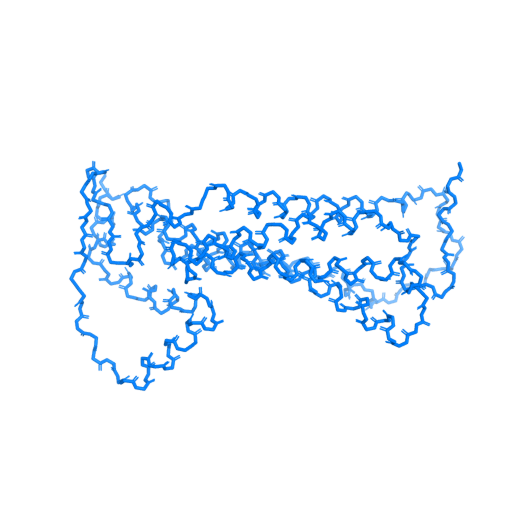9.165 1.00 54.91 215 ASP A N 1
ATOM 1704 C CA . ASP A 1 215 ? -6.811 15.913 28.910 1.00 54.91 215 ASP A CA 1
ATOM 1705 C C . ASP A 1 215 ? -6.156 17.278 29.210 1.00 54.91 215 ASP A C 1
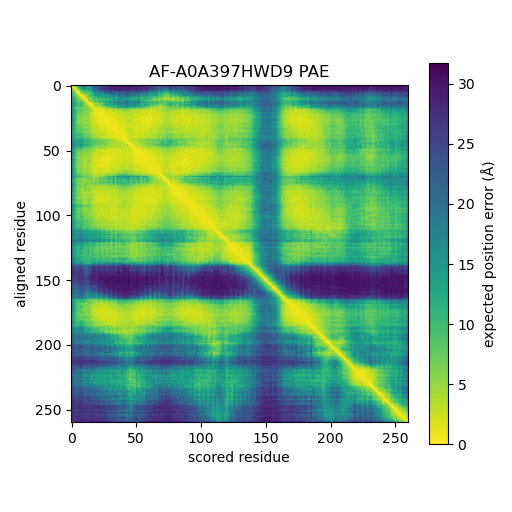ATOM 1707 O O . ASP A 1 215 ? -6.386 18.250 28.479 1.00 54.91 215 ASP A O 1
ATOM 1711 N N . ASP A 1 216 ? -5.331 17.346 30.259 1.00 63.94 216 ASP A N 1
ATOM 1712 C CA . ASP A 1 216 ? -4.654 18.560 30.756 1.00 63.94 216 ASP A CA 1
ATOM 1713 C C . ASP A 1 216 ? -3.364 18.924 29.986 1.00 63.94 216 ASP A C 1
ATOM 1715 O O . ASP A 1 216 ? -2.629 19.838 30.371 1.00 63.94 216 ASP A O 1
ATOM 1719 N N . GLN A 1 217 ? -3.057 18.236 28.879 1.00 70.62 217 GLN A N 1
ATOM 1720 C CA . GLN A 1 217 ? -1.851 18.517 28.092 1.00 70.62 217 GLN A CA 1
ATOM 1721 C C . GLN A 1 217 ? -1.839 19.945 27.498 1.00 70.62 217 GLN A C 1
ATOM 1723 O O . GLN A 1 217 ? -2.870 20.432 27.012 1.00 70.62 217 GLN A O 1
ATOM 1728 N N . PRO A 1 218 ? -0.667 20.615 27.448 1.00 80.50 218 PRO A N 1
ATOM 1729 C CA . PRO A 1 218 ? -0.551 21.961 26.898 1.00 80.50 218 PRO A CA 1
ATOM 1730 C C . PRO A 1 218 ? -0.900 21.994 25.401 1.00 80.50 218 PRO A C 1
ATOM 1732 O O . PRO A 1 218 ? -0.546 21.099 24.630 1.00 80.50 218 PRO A O 1
ATOM 1735 N N . VAL A 1 219 ? -1.564 23.072 24.968 1.00 79.50 219 VAL A N 1
ATOM 1736 C CA . VAL A 1 219 ? -2.118 23.233 23.606 1.00 79.50 219 VAL A CA 1
ATOM 1737 C C . VAL A 1 219 ? -1.062 23.039 22.512 1.00 79.50 219 VAL A C 1
ATOM 1739 O O . VAL A 1 219 ? -1.350 22.453 21.471 1.00 79.50 219 VAL A O 1
ATOM 1742 N N . PHE A 1 220 ? 0.179 23.469 22.762 1.00 79.62 220 PHE A N 1
ATOM 1743 C CA . PHE A 1 220 ? 1.296 23.278 21.836 1.00 79.62 220 PHE A CA 1
ATOM 1744 C C . PHE A 1 220 ? 1.617 21.797 21.603 1.00 79.62 220 PHE A C 1
ATOM 1746 O O . PHE A 1 220 ? 1.765 21.367 20.463 1.00 79.62 220 PHE A O 1
ATOM 1753 N N . VAL A 1 221 ? 1.660 20.998 22.669 1.00 74.38 221 VAL A N 1
ATOM 1754 C CA . VAL A 1 221 ? 1.930 19.559 22.587 1.00 74.38 221 VAL A CA 1
ATOM 1755 C C . VAL A 1 221 ? 0.807 18.860 21.819 1.00 74.38 221 VAL A C 1
ATOM 1757 O O . VAL A 1 221 ? 1.086 18.085 20.907 1.00 74.38 221 VAL A O 1
ATOM 1760 N N . LYS A 1 222 ? -0.459 19.224 22.071 1.00 70.38 222 LYS A N 1
ATOM 1761 C CA . LYS A 1 222 ? -1.605 18.737 21.281 1.00 70.38 222 LYS A CA 1
ATOM 1762 C C . LYS A 1 222 ? -1.498 19.113 19.804 1.00 70.38 222 LYS A C 1
ATOM 1764 O O . LYS A 1 222 ? -1.783 18.279 18.951 1.00 70.38 222 LYS A O 1
ATOM 1769 N N . ALA A 1 223 ? -1.070 20.335 19.489 1.00 74.25 223 ALA A N 1
ATOM 1770 C CA . ALA A 1 223 ? -0.896 20.789 18.112 1.00 74.25 223 ALA A CA 1
ATOM 1771 C C . ALA A 1 223 ? 0.231 20.030 17.392 1.00 74.25 223 ALA A C 1
ATOM 1773 O O . ALA A 1 223 ? 0.038 19.596 16.257 1.00 74.25 223 ALA A O 1
ATOM 1774 N N . VAL A 1 224 ? 1.367 19.804 18.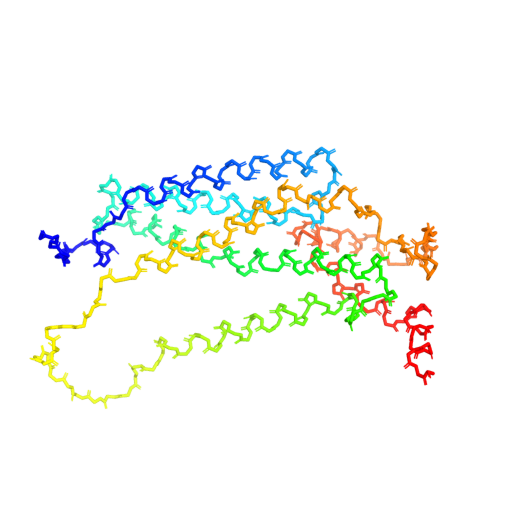059 1.00 77.69 224 VAL A N 1
ATOM 1775 C CA . VAL A 1 224 ? 2.485 19.015 17.516 1.00 77.69 224 VAL A CA 1
ATOM 1776 C C . VAL A 1 224 ? 2.065 17.563 17.303 1.00 77.69 224 VAL A C 1
ATOM 1778 O O . VAL A 1 224 ? 2.239 17.042 16.203 1.00 77.69 224 VAL A O 1
ATOM 1781 N N . TYR A 1 225 ? 1.443 16.921 18.295 1.00 68.25 225 TYR A N 1
ATOM 1782 C CA . TYR A 1 225 ? 0.940 15.555 18.137 1.00 68.25 225 TYR A CA 1
ATOM 1783 C C . TYR A 1 225 ? -0.134 15.463 17.056 1.00 68.25 225 TYR A C 1
ATOM 1785 O O . TYR A 1 225 ? -0.102 14.530 16.264 1.00 68.25 225 TYR A O 1
ATOM 1793 N N . ALA A 1 226 ? -1.049 16.429 16.959 1.00 64.25 226 ALA A N 1
ATOM 1794 C CA . ALA A 1 226 ? -2.041 16.467 15.891 1.00 64.25 226 ALA A CA 1
ATOM 1795 C C . ALA A 1 226 ? -1.384 16.623 14.513 1.00 64.25 226 ALA A C 1
ATOM 1797 O O . ALA A 1 226 ? -1.784 15.928 13.583 1.00 64.25 226 ALA A O 1
ATOM 1798 N N . ALA A 1 227 ? -0.360 17.471 14.379 1.00 66.44 227 ALA A N 1
ATOM 1799 C CA . ALA A 1 227 ? 0.384 17.646 13.134 1.00 66.44 227 ALA A CA 1
ATOM 1800 C C . ALA A 1 227 ? 1.130 16.365 12.741 1.00 66.44 227 ALA A C 1
ATOM 1802 O O . ALA A 1 227 ? 0.955 15.878 11.626 1.00 66.44 227 ALA A O 1
ATOM 1803 N N . VAL A 1 228 ? 1.881 15.762 13.666 1.00 70.44 228 VAL A N 1
ATOM 1804 C CA . VAL A 1 228 ? 2.575 14.482 13.444 1.00 70.44 228 VAL A CA 1
ATOM 1805 C C . VAL A 1 228 ? 1.575 13.373 13.120 1.00 70.44 228 VAL A C 1
ATOM 1807 O O . VAL A 1 228 ? 1.800 12.585 12.206 1.00 70.44 228 VAL A O 1
ATOM 1810 N N . ASN A 1 229 ? 0.438 13.320 13.810 1.00 66.38 229 ASN A N 1
ATOM 1811 C CA . ASN A 1 229 ? -0.595 12.321 13.568 1.00 66.38 229 ASN A CA 1
ATOM 1812 C C . ASN A 1 229 ? -1.284 12.522 12.210 1.00 66.38 229 ASN A C 1
ATOM 1814 O O . ASN A 1 229 ? -1.571 11.551 11.525 1.00 66.38 229 ASN A O 1
ATOM 1818 N N . ILE A 1 230 ? -1.515 13.763 11.775 1.00 66.19 230 ILE A N 1
ATOM 1819 C CA . ILE A 1 230 ? -2.029 14.057 10.429 1.00 66.19 230 ILE A CA 1
ATOM 1820 C C . ILE A 1 230 ? -1.001 13.654 9.365 1.00 66.19 230 ILE A C 1
ATOM 1822 O O . ILE A 1 230 ? -1.366 12.996 8.395 1.00 66.19 230 ILE A O 1
ATOM 1826 N N . LEU A 1 231 ? 0.273 13.999 9.569 1.00 63.72 231 LEU A N 1
ATOM 1827 C CA . LEU A 1 231 ? 1.369 13.683 8.645 1.00 63.72 231 LEU A CA 1
ATOM 1828 C C . LEU A 1 231 ? 1.638 12.179 8.537 1.00 63.72 231 LEU A C 1
ATOM 1830 O O . LEU A 1 231 ? 1.992 11.688 7.472 1.00 63.72 231 LEU A O 1
ATOM 1834 N N . THR A 1 232 ? 1.436 11.441 9.624 1.00 64.62 232 THR A N 1
ATOM 1835 C CA . THR A 1 232 ? 1.575 9.979 9.665 1.00 64.62 232 THR A CA 1
ATOM 1836 C C . THR A 1 232 ? 0.258 9.255 9.384 1.00 64.62 232 THR A C 1
ATOM 1838 O O . THR A 1 232 ? 0.149 8.068 9.665 1.00 64.62 232 THR A O 1
ATOM 1841 N N . PHE A 1 233 ? -0.761 9.938 8.847 1.00 65.06 233 PHE A N 1
ATOM 1842 C CA . PHE A 1 233 ? -2.067 9.340 8.536 1.00 65.06 233 PHE A CA 1
ATOM 1843 C C . PHE A 1 233 ? -2.726 8.596 9.715 1.00 65.06 233 PHE A C 1
ATOM 1845 O O . PHE A 1 233 ? -3.407 7.598 9.520 1.00 65.06 233 PHE A O 1
ATOM 1852 N N . GLY A 1 234 ? -2.535 9.054 10.951 1.00 59.88 234 GLY A N 1
ATOM 1853 C CA . GLY A 1 234 ? -3.127 8.434 12.138 1.00 59.88 234 GLY A CA 1
ATOM 1854 C C . GLY A 1 234 ? -2.245 7.387 12.828 1.00 59.88 234 GLY A C 1
ATOM 1855 O O . GLY A 1 234 ? -2.624 6.901 13.896 1.00 59.88 234 GLY A O 1
ATOM 1856 N N . LEU A 1 235 ? -1.087 7.026 12.257 1.00 62.59 235 LEU A N 1
ATOM 1857 C CA . LEU A 1 235 ? -0.222 5.959 12.781 1.00 62.59 235 LEU A CA 1
ATOM 1858 C C . LEU A 1 235 ? 0.426 6.303 14.122 1.00 62.59 235 LEU A C 1
ATOM 1860 O O . LEU A 1 235 ? 0.458 5.465 15.019 1.00 62.59 235 LEU A O 1
ATOM 1864 N N . CYS A 1 236 ? 0.932 7.525 14.289 1.00 56.03 236 CYS A N 1
ATOM 1865 C CA . CYS A 1 236 ? 1.644 7.891 15.515 1.00 56.03 236 CYS A CA 1
ATOM 1866 C C . CYS A 1 236 ? 0.691 8.042 16.718 1.00 56.03 236 CYS A C 1
ATOM 1868 O O . CYS A 1 236 ? 1.043 7.706 17.849 1.00 56.03 236 CYS A O 1
ATOM 1870 N N . GLY A 1 237 ? -0.555 8.464 16.471 1.00 54.88 237 GLY A N 1
ATOM 1871 C CA . GLY A 1 237 ? -1.597 8.561 17.493 1.00 54.88 237 GLY A CA 1
ATOM 1872 C C . GLY A 1 237 ? -2.005 7.213 18.094 1.00 54.88 237 GLY A C 1
ATOM 1873 O O . GLY A 1 237 ? -2.474 7.190 19.227 1.00 54.88 237 GLY A O 1
ATOM 1874 N N . LEU A 1 238 ? -1.789 6.094 17.393 1.00 54.81 238 LEU A N 1
ATOM 1875 C CA . LEU A 1 238 ? -2.028 4.755 17.945 1.00 54.81 238 LEU A CA 1
ATOM 1876 C C . LEU A 1 238 ? -1.031 4.398 19.053 1.00 54.81 238 LEU A C 1
ATOM 1878 O O . LEU A 1 238 ? -1.438 3.870 20.081 1.00 54.81 238 LEU A O 1
ATOM 1882 N N . PHE A 1 239 ? 0.254 4.725 18.882 1.00 52.91 239 PHE A N 1
ATOM 1883 C CA . PHE A 1 239 ? 1.293 4.401 19.869 1.00 52.91 239 PHE A CA 1
ATOM 1884 C C . PHE A 1 239 ? 1.151 5.202 21.164 1.00 52.91 239 PHE A C 1
ATOM 1886 O O . PHE A 1 239 ? 1.366 4.663 22.248 1.00 52.91 239 PHE A O 1
ATOM 1893 N N . ALA A 1 240 ? 0.768 6.479 21.059 1.00 51.91 240 ALA A N 1
ATOM 1894 C CA . ALA A 1 240 ? 0.447 7.293 22.229 1.00 51.91 240 ALA A CA 1
ATOM 1895 C C . ALA A 1 240 ? -0.766 6.715 22.977 1.00 51.91 240 ALA A C 1
ATOM 1897 O O . ALA A 1 240 ? -0.717 6.539 24.189 1.00 51.91 240 ALA A O 1
ATOM 1898 N N . ARG A 1 241 ? -1.801 6.308 22.233 1.00 53.75 241 ARG A N 1
ATOM 1899 C CA . ARG A 1 241 ? -3.063 5.793 22.778 1.00 53.75 241 ARG A CA 1
ATOM 1900 C C . ARG A 1 241 ? -2.971 4.359 23.312 1.00 53.75 241 ARG A C 1
ATOM 1902 O O . ARG A 1 241 ? -3.741 3.994 24.190 1.00 53.75 241 ARG A O 1
ATOM 1909 N N . GLN A 1 242 ? -1.993 3.567 22.862 1.00 50.66 242 GLN A N 1
ATOM 1910 C CA . GLN A 1 242 ? -1.685 2.247 23.429 1.00 50.66 242 GLN A CA 1
ATOM 1911 C C . GLN A 1 242 ? -1.324 2.341 24.923 1.00 50.66 242 GLN A C 1
ATOM 1913 O O . GLN A 1 242 ? -1.631 1.423 25.684 1.00 50.66 242 GLN A O 1
ATOM 1918 N N . LYS A 1 243 ? -0.687 3.443 25.349 1.00 49.50 243 LYS A N 1
ATOM 1919 C CA . LYS A 1 243 ? -0.393 3.688 26.770 1.00 49.50 243 LYS A CA 1
ATOM 1920 C C . LYS A 1 243 ? -1.660 3.975 27.579 1.00 49.50 243 LYS A C 1
ATOM 1922 O O . LYS A 1 243 ? -1.747 3.530 28.717 1.00 49.50 243 LYS A O 1
ATOM 1927 N N . ASP A 1 244 ? -2.640 4.643 26.975 1.00 49.69 244 ASP A N 1
ATOM 1928 C CA . ASP A 1 244 ? -3.920 4.985 27.611 1.00 49.69 244 ASP A CA 1
ATOM 1929 C C . ASP A 1 244 ? -4.885 3.781 27.665 1.00 49.69 244 ASP A C 1
ATOM 1931 O O . ASP A 1 244 ? -5.736 3.678 28.543 1.00 49.69 244 ASP A O 1
ATOM 1935 N N . GLU A 1 245 ? -4.746 2.823 26.744 1.00 51.41 245 GLU A N 1
ATOM 1936 C CA . GLU A 1 245 ? -5.599 1.628 26.659 1.00 51.41 245 GLU A CA 1
ATOM 1937 C C . GLU A 1 245 ? -5.233 0.545 27.699 1.00 51.41 245 GLU A C 1
ATOM 1939 O O . GLU A 1 245 ? -6.082 -0.248 28.121 1.00 51.41 245 GLU A O 1
ATOM 1944 N N . GLU A 1 246 ? -3.975 0.507 28.153 1.00 50.81 246 GLU A N 1
ATOM 1945 C CA . GLU A 1 246 ? -3.498 -0.440 29.175 1.00 50.81 246 GLU A CA 1
ATOM 1946 C C . GLU A 1 246 ? -4.020 -0.099 30.585 1.00 50.81 246 GLU A C 1
ATOM 1948 O O . GLU A 1 246 ? -4.196 -0.998 31.413 1.00 50.81 246 GLU A O 1
ATOM 1953 N N . SER A 1 247 ? -4.353 1.171 30.831 1.00 47.06 247 SER A N 1
ATOM 1954 C CA . SER A 1 247 ? -5.006 1.663 32.052 1.00 47.06 247 SER A CA 1
ATOM 1955 C C . SER A 1 247 ? -6.543 1.654 31.978 1.00 47.06 247 SER A C 1
ATOM 1957 O O . SER A 1 247 ? -7.202 1.972 32.968 1.00 47.06 247 SER A O 1
ATOM 1959 N N . HIS A 1 248 ? -7.131 1.249 30.844 1.00 50.31 248 HIS A N 1
ATOM 1960 C CA . HIS A 1 248 ? -8.566 1.362 30.584 1.00 50.31 248 HIS A CA 1
ATOM 1961 C C . HIS A 1 248 ? -9.421 0.317 31.352 1.00 50.31 248 HIS A C 1
ATOM 1963 O O . HIS A 1 248 ? -9.113 -0.885 31.335 1.00 50.31 248 HIS A O 1
ATOM 1969 N N . PRO A 1 249 ? -10.549 0.713 31.982 1.00 49.28 249 PRO A N 1
ATOM 1970 C CA . PRO A 1 249 ? -11.379 -0.175 32.805 1.00 49.28 249 PRO A CA 1
ATOM 1971 C C . PRO A 1 249 ? -12.046 -1.329 32.032 1.00 49.28 249 PRO A C 1
ATOM 1973 O O . PRO A 1 249 ? -12.290 -2.381 32.618 1.00 49.28 249 PRO A O 1
ATOM 1976 N N . LEU A 1 250 ? -12.282 -1.217 30.716 1.00 52.28 250 LEU A N 1
ATOM 1977 C CA . LEU A 1 250 ? -12.751 -2.363 29.907 1.00 52.28 250 LEU A CA 1
ATOM 1978 C C . LEU A 1 250 ? -11.650 -3.383 29.621 1.00 52.28 250 LEU A C 1
ATOM 1980 O O . LEU A 1 250 ? -11.937 -4.575 29.548 1.00 52.28 250 LEU A O 1
ATOM 1984 N N . THR A 1 251 ? -10.395 -2.943 29.499 1.00 52.84 251 THR A N 1
ATOM 1985 C CA . THR A 1 251 ? -9.237 -3.840 29.371 1.00 52.84 251 THR A CA 1
ATOM 1986 C C . THR A 1 251 ? -9.047 -4.624 30.672 1.00 52.84 251 THR A C 1
ATOM 1988 O O . THR A 1 251 ? -8.750 -5.818 30.642 1.00 52.84 251 THR A O 1
ATOM 1991 N N . GLN A 1 252 ? -9.300 -3.981 31.818 1.00 52.59 252 GLN A N 1
ATOM 1992 C CA . GLN A 1 252 ? -9.387 -4.631 33.132 1.00 52.59 252 GLN A CA 1
ATOM 1993 C C . GLN A 1 252 ? -10.588 -5.597 33.209 1.00 52.59 252 GLN A C 1
ATOM 1995 O O . GLN A 1 252 ? -10.419 -6.749 33.603 1.00 52.59 252 GLN A O 1
ATOM 2000 N N . ARG A 1 253 ? -11.782 -5.191 32.753 1.00 48.03 253 ARG A N 1
ATOM 2001 C CA . ARG A 1 253 ? -12.997 -6.032 32.757 1.00 48.03 253 ARG A CA 1
ATOM 2002 C C . ARG A 1 253 ? -12.874 -7.273 31.862 1.00 48.03 253 ARG A C 1
ATOM 2004 O O . ARG A 1 253 ? -13.255 -8.360 32.281 1.00 48.03 253 ARG A O 1
ATOM 2011 N N . ASN A 1 254 ? -12.302 -7.147 30.662 1.00 51.94 254 ASN A N 1
ATOM 2012 C CA . ASN A 1 254 ? -12.060 -8.283 29.763 1.00 51.94 254 ASN A CA 1
ATOM 2013 C C . ASN A 1 254 ? -10.963 -9.226 30.278 1.00 51.94 254 ASN A C 1
ATOM 2015 O O . ASN A 1 254 ? -11.038 -10.426 30.021 1.00 51.94 254 ASN A O 1
ATOM 2019 N N . LYS A 1 255 ? -9.972 -8.728 31.035 1.00 53.50 255 LYS A N 1
ATOM 2020 C CA . LYS A 1 255 ? -9.027 -9.599 31.757 1.00 53.50 255 LYS A CA 1
ATOM 2021 C C . LYS A 1 255 ? -9.744 -10.466 32.796 1.00 53.50 255 LYS A C 1
ATOM 2023 O O . LYS A 1 255 ? -9.421 -11.642 32.891 1.00 53.50 255 LYS A O 1
ATOM 2028 N N . TYR A 1 256 ? -10.733 -9.915 33.504 1.00 45.28 256 TYR A N 1
ATOM 2029 C CA . TYR A 1 256 ? -11.554 -10.669 34.458 1.00 45.28 256 TYR A CA 1
ATOM 2030 C C . TYR A 1 256 ? -12.430 -11.732 33.777 1.00 45.28 256 TYR A C 1
ATOM 2032 O O . TYR A 1 256 ? -12.433 -12.874 34.218 1.00 45.28 256 TYR A O 1
ATOM 2040 N N . PHE A 1 257 ? -13.108 -11.404 32.671 1.00 50.78 257 PHE A N 1
ATOM 2041 C CA . PHE A 1 257 ? -13.939 -12.377 31.940 1.00 50.78 257 PHE A CA 1
ATOM 2042 C C . PHE A 1 257 ? -13.141 -13.477 31.220 1.00 50.78 257 PHE A C 1
ATOM 2044 O O . PHE A 1 257 ? -13.671 -14.558 31.004 1.00 50.78 257 PHE A O 1
ATOM 2051 N N . ARG A 1 258 ? -11.875 -13.239 30.843 1.00 52.78 258 ARG A N 1
ATOM 2052 C CA . ARG A 1 258 ? -10.997 -14.276 30.255 1.00 52.78 258 ARG A CA 1
ATOM 2053 C C . ARG A 1 258 ? -10.398 -15.243 31.284 1.00 52.78 258 ARG A C 1
ATOM 2055 O O . ARG A 1 258 ? -9.781 -16.221 30.873 1.00 52.78 258 ARG A O 1
ATOM 2062 N N . GLN A 1 259 ? -10.492 -14.943 32.581 1.00 49.75 259 GLN A N 1
ATOM 2063 C CA . GLN A 1 259 ? -9.915 -15.758 33.661 1.00 49.75 259 GLN A CA 1
ATOM 2064 C C . GLN A 1 259 ? -10.922 -16.716 34.323 1.00 49.75 259 GLN A C 1
ATOM 2066 O O . GLN A 1 259 ? -10.512 -17.521 35.158 1.00 49.75 259 GLN A O 1
ATOM 2071 N N . THR A 1 260 ? -12.200 -16.644 33.949 1.00 38.38 260 THR A N 1
ATOM 2072 C CA . THR A 1 260 ? -13.277 -17.571 34.342 1.00 38.38 260 THR A CA 1
ATOM 2073 C C . THR A 1 260 ? -13.631 -18.495 33.193 1.00 38.38 260 THR A C 1
ATOM 2075 O O . THR A 1 260 ? -13.803 -19.705 33.445 1.00 38.38 260 THR A O 1
#